Protein AF-A0A699UA78-F1 (afdb_monomer_lite)

pLDDT: mean 75.25, std 16.38, range [40.31, 96.12]

Structure (mmCIF, N/CA/C/O backbone):
data_AF-A0A699UA78-F1
#
_entry.id   AF-A0A699UA78-F1
#
loop_
_atom_site.group_PDB
_atom_site.id
_atom_site.type_symbol
_atom_site.label_atom_id
_atom_site.label_alt_id
_atom_site.label_comp_id
_atom_site.label_asym_id
_atom_site.label_entity_id
_atom_site.label_seq_id
_atom_site.pdbx_PDB_ins_code
_atom_site.Cartn_x
_atom_site.Cartn_y
_atom_site.Cartn_z
_atom_site.occupancy
_atom_site.B_iso_or_equiv
_atom_site.auth_seq_id
_atom_site.auth_comp_id
_atom_site.auth_asym_id
_atom_site.auth_atom_id
_atom_site.pdbx_PDB_model_num
ATOM 1 N N . GLN A 1 1 ? -41.330 15.195 52.330 1.00 53.44 1 GLN A N 1
ATOM 2 C CA . GLN A 1 1 ? -39.892 15.342 52.647 1.00 53.44 1 GLN A CA 1
ATOM 3 C C . GLN A 1 1 ? -39.024 14.289 51.946 1.00 53.44 1 GLN A C 1
ATOM 5 O O . GLN A 1 1 ? -37.995 14.660 51.410 1.00 53.44 1 GLN A O 1
ATOM 10 N N . LEU A 1 2 ? -39.458 13.023 51.836 1.00 43.38 2 LEU A N 1
ATOM 11 C CA . LEU A 1 2 ? -38.742 11.966 51.087 1.00 43.38 2 LEU A CA 1
ATOM 12 C C . LEU A 1 2 ? -38.667 12.185 49.560 1.00 43.38 2 LEU A C 1
ATOM 14 O O . LEU A 1 2 ? -37.645 11.902 48.951 1.00 43.38 2 LEU A O 1
ATOM 18 N N . SER A 1 3 ? -39.718 12.737 48.937 1.00 48.69 3 SER A N 1
ATOM 19 C CA . SER A 1 3 ? -39.741 12.993 47.483 1.00 48.69 3 SER A CA 1
ATOM 20 C C . SER A 1 3 ? -38.729 14.052 47.027 1.00 48.69 3 SER A C 1
ATOM 22 O O . SER A 1 3 ? -38.314 14.033 45.874 1.00 48.69 3 SER A O 1
ATOM 24 N N . THR A 1 4 ? -38.349 14.984 47.905 1.00 51.75 4 THR A N 1
ATOM 25 C CA . THR A 1 4 ? -37.375 16.036 47.591 1.00 51.75 4 THR A CA 1
ATOM 26 C C . THR A 1 4 ? -35.935 15.533 47.687 1.00 51.75 4 THR A C 1
ATOM 28 O O . THR A 1 4 ? -35.112 15.941 46.88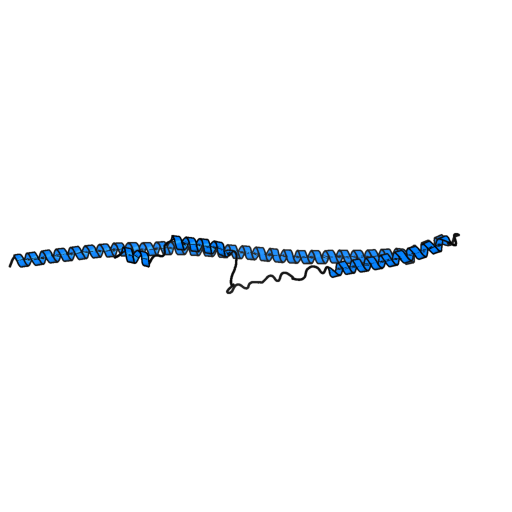0 1.00 51.75 4 THR A O 1
ATOM 31 N N . ASP A 1 5 ? -35.651 14.610 48.610 1.00 53.31 5 ASP A N 1
ATOM 32 C CA . ASP A 1 5 ? -34.342 13.948 48.759 1.00 53.31 5 ASP A CA 1
ATOM 33 C C . ASP A 1 5 ? -34.082 12.916 47.639 1.00 53.31 5 ASP A C 1
ATOM 35 O O . ASP A 1 5 ? -32.946 12.700 47.223 1.00 53.31 5 ASP A O 1
ATOM 39 N N . PHE A 1 6 ? -35.150 12.335 47.074 1.00 49.69 6 PHE A N 1
ATOM 40 C CA . PHE A 1 6 ? -35.067 11.420 45.929 1.00 49.69 6 PHE A CA 1
ATOM 41 C C . PHE A 1 6 ? -34.591 12.116 44.639 1.00 49.69 6 PHE A C 1
ATOM 43 O O . PHE A 1 6 ? -33.800 11.552 43.889 1.00 49.69 6 PHE A O 1
ATOM 50 N N . ASN A 1 7 ? -35.031 13.356 44.397 1.00 54.31 7 ASN A N 1
ATOM 51 C CA . ASN A 1 7 ? -34.686 14.115 43.187 1.00 54.31 7 ASN A CA 1
ATOM 52 C C . ASN A 1 7 ? -33.286 14.751 43.230 1.00 54.31 7 ASN A C 1
ATOM 54 O O . ASN A 1 7 ? -32.768 15.134 42.187 1.00 54.31 7 ASN A O 1
ATOM 58 N N . THR A 1 8 ? -32.669 14.890 44.407 1.00 57.16 8 THR A N 1
ATOM 59 C CA . THR A 1 8 ? -31.325 15.478 44.546 1.00 57.16 8 THR A CA 1
ATOM 60 C C . THR A 1 8 ? -30.203 14.441 44.537 1.00 57.16 8 THR A C 1
ATOM 62 O O . THR A 1 8 ? -29.066 14.803 44.242 1.00 57.16 8 THR A O 1
ATOM 65 N N . ARG A 1 9 ? -30.489 13.164 44.835 1.00 56.19 9 ARG A N 1
ATOM 66 C CA . ARG A 1 9 ? -29.478 12.085 44.822 1.00 56.19 9 ARG A CA 1
ATOM 67 C C . ARG A 1 9 ? -29.386 11.315 43.511 1.00 56.19 9 ARG A C 1
ATOM 69 O O . ARG A 1 9 ? -28.336 10.740 43.237 1.00 56.19 9 ARG A O 1
ATOM 76 N N . PHE A 1 10 ? -30.448 11.293 42.711 1.00 52.00 10 PHE A N 1
ATOM 77 C CA . PHE A 1 10 ? -30.487 10.514 41.477 1.00 52.00 10 PHE A CA 1
ATOM 78 C C . PHE A 1 10 ? -30.418 11.420 40.250 1.00 52.00 10 PHE A C 1
ATOM 80 O O . PHE A 1 10 ? -31.357 12.149 39.943 1.00 52.00 10 PHE A O 1
ATOM 87 N N . VAL A 1 11 ? -29.301 11.337 39.524 1.00 56.94 11 VAL A N 1
ATOM 88 C CA . VAL A 1 11 ? -29.194 11.876 38.162 1.00 56.94 11 VAL A CA 1
ATOM 89 C C . VAL A 1 11 ? -30.179 11.101 37.271 1.00 56.94 11 VAL A C 1
ATOM 91 O O . VAL A 1 11 ? -30.145 9.865 37.289 1.00 56.94 11 VAL A O 1
ATOM 94 N N . PRO A 1 12 ? -31.066 11.766 36.503 1.00 55.22 12 PRO A N 1
ATOM 95 C CA . PRO A 1 12 ? -32.017 11.083 35.633 1.00 55.22 12 PRO A CA 1
ATOM 96 C C . PRO A 1 12 ? -31.289 10.156 34.649 1.00 55.22 12 PRO A C 1
ATOM 98 O O . PRO A 1 12 ? -30.410 10.594 33.907 1.00 55.22 12 PRO A O 1
ATOM 101 N N . GLN A 1 13 ? -31.675 8.874 34.595 1.00 51.41 13 GLN A N 1
ATOM 102 C CA . GLN A 1 13 ? -31.086 7.878 33.678 1.00 51.41 13 GLN A CA 1
ATOM 103 C C . GLN A 1 13 ? -31.073 8.343 32.211 1.00 51.41 13 GLN A C 1
ATOM 105 O O . GLN A 1 13 ? -30.192 7.956 31.446 1.00 51.41 13 GLN A O 1
ATOM 110 N N . THR A 1 14 ? -32.009 9.211 31.825 1.00 49.94 14 THR A N 1
ATOM 111 C CA . THR A 1 14 ? -32.092 9.808 30.490 1.00 49.94 14 THR A CA 1
ATOM 112 C C . THR A 1 14 ? -30.869 10.662 30.148 1.00 49.94 14 THR A C 1
ATOM 114 O O . THR A 1 14 ? -30.394 10.603 29.019 1.00 49.94 14 THR A O 1
ATOM 117 N N . GLU A 1 15 ? -30.308 11.407 31.105 1.00 56.12 15 GLU A N 1
ATOM 118 C CA . GLU A 1 15 ? -29.090 12.203 30.891 1.00 56.12 15 GLU A CA 1
ATOM 119 C C . GLU A 1 15 ? -27.849 11.307 30.776 1.00 56.12 15 GLU A C 1
ATOM 121 O O . GLU A 1 15 ? -26.975 11.559 29.948 1.00 56.12 15 GLU A O 1
ATOM 126 N N . SER A 1 16 ? -27.813 10.198 31.524 1.00 59.81 16 SER A N 1
ATOM 127 C CA . SER A 1 16 ? -26.728 9.210 31.459 1.00 59.81 16 SER A CA 1
ATOM 128 C C . SER A 1 16 ? -26.680 8.475 30.113 1.00 59.81 16 SER A C 1
ATOM 130 O O . SER A 1 16 ? -25.606 8.376 29.522 1.00 59.81 16 SER A O 1
ATOM 132 N N . TYR A 1 17 ? -27.827 8.031 29.583 1.00 59.94 17 TYR A N 1
ATOM 133 C CA . TYR A 1 17 ? -27.912 7.394 28.260 1.00 59.94 17 TYR A CA 1
ATOM 134 C C . TYR A 1 17 ? -27.571 8.361 27.118 1.00 59.94 17 TYR A C 1
ATOM 136 O O . TYR A 1 17 ? -26.918 7.966 26.151 1.00 59.94 17 TYR A O 1
ATOM 144 N N . VAL A 1 18 ? -27.973 9.633 27.230 1.00 56.62 18 VAL A N 1
ATOM 145 C CA . VAL A 1 18 ? -27.637 10.673 26.244 1.00 56.62 18 VAL A CA 1
ATOM 146 C C . VAL A 1 18 ? -26.136 10.971 26.247 1.00 56.62 18 VAL A C 1
ATOM 148 O O . VAL A 1 18 ? -25.539 11.055 25.174 1.00 56.62 18 VAL A O 1
ATOM 151 N N . GLU A 1 19 ? -25.494 11.042 27.416 1.00 60.19 19 GLU A N 1
ATOM 152 C CA . GLU A 1 19 ? -24.034 11.178 27.522 1.00 60.19 19 GLU A CA 1
ATOM 153 C C . GLU A 1 19 ? -23.280 9.928 27.029 1.00 60.19 19 GLU A C 1
ATOM 155 O O . GLU A 1 19 ? -22.226 10.036 26.401 1.00 60.19 19 GLU A O 1
ATOM 160 N N . GLN A 1 20 ? -23.835 8.728 27.211 1.00 62.94 20 GLN A N 1
ATOM 161 C CA . GLN A 1 20 ? -23.272 7.481 26.674 1.00 62.94 20 GLN A CA 1
ATOM 162 C C . GLN A 1 20 ? -23.353 7.404 25.141 1.00 62.94 20 GLN A C 1
ATOM 164 O O . GLN A 1 20 ? -22.389 7.010 24.473 1.00 62.94 20 GLN A O 1
ATOM 169 N N . ALA A 1 21 ? -24.489 7.820 24.574 1.00 56.75 21 ALA A N 1
ATOM 170 C CA . ALA A 1 21 ? -24.678 7.940 23.132 1.00 56.75 21 ALA A CA 1
ATOM 171 C C . ALA A 1 21 ? -23.750 9.014 22.537 1.00 56.75 21 ALA A C 1
ATOM 173 O O . ALA A 1 21 ? -23.148 8.794 21.485 1.00 56.75 21 ALA A O 1
ATOM 174 N N . LYS A 1 22 ? -23.545 10.129 23.253 1.00 54.78 22 LYS A N 1
ATOM 175 C CA . LYS A 1 22 ? -22.546 11.153 22.913 1.00 54.78 22 LYS A CA 1
ATOM 176 C C . LYS A 1 22 ? -21.121 10.607 22.938 1.00 54.78 22 LYS A C 1
ATOM 178 O O . LYS A 1 22 ? -20.394 10.793 21.970 1.00 54.78 22 LYS A O 1
ATOM 183 N N . ARG A 1 23 ? -20.714 9.887 23.990 1.00 57.44 23 ARG A N 1
ATOM 184 C CA . ARG A 1 23 ? -19.385 9.244 24.067 1.00 57.44 23 ARG A CA 1
ATOM 185 C C . ARG A 1 23 ? -19.139 8.268 22.917 1.00 57.44 23 ARG A C 1
ATOM 187 O O . ARG A 1 23 ? -18.027 8.204 22.404 1.00 57.44 23 ARG A O 1
ATOM 194 N N . SER A 1 24 ? -20.181 7.566 22.476 1.00 57.34 24 SER A N 1
ATOM 195 C CA . SER A 1 24 ? -20.107 6.680 21.309 1.00 57.34 24 SER A CA 1
ATOM 196 C C . SER A 1 24 ? -19.952 7.455 19.990 1.00 57.34 24 SER A C 1
ATOM 198 O O . SER A 1 24 ? -19.279 6.971 19.083 1.00 57.34 24 SER A O 1
ATOM 200 N N . GLN A 1 25 ? -20.510 8.669 19.887 1.00 54.56 25 GLN A N 1
ATOM 201 C CA . GLN A 1 25 ? -20.335 9.559 18.727 1.00 54.56 25 GLN A CA 1
ATOM 202 C C . GLN A 1 25 ? -18.968 10.259 18.688 1.00 54.56 25 GLN A C 1
ATOM 204 O O . GLN A 1 25 ? -18.406 10.414 17.606 1.00 54.56 25 GLN A O 1
ATOM 209 N N . TYR A 1 26 ? -18.400 10.647 19.835 1.00 50.22 26 TYR A N 1
ATOM 210 C CA . TYR A 1 26 ? -17.082 11.300 19.892 1.00 50.22 26 TYR A CA 1
ATOM 211 C C . TYR A 1 26 ? -15.897 10.331 19.749 1.00 50.22 26 TYR A C 1
ATOM 213 O O . TYR A 1 26 ? -14.777 10.775 19.521 1.00 50.22 26 TYR A O 1
ATOM 221 N N . SER A 1 27 ? -16.124 9.012 19.762 1.00 50.97 27 SER A N 1
ATOM 222 C CA . SER A 1 27 ? -15.077 7.998 19.533 1.00 50.97 27 SER A CA 1
ATOM 223 C C . SER A 1 27 ? -14.466 8.018 18.114 1.00 50.97 27 SER A C 1
ATOM 225 O O . SER A 1 27 ? -13.615 7.182 17.804 1.00 50.97 27 SER A O 1
ATOM 227 N N . VAL A 1 28 ? -14.885 8.945 17.244 1.00 48.41 28 VAL A N 1
ATOM 228 C CA . VAL A 1 28 ? -14.287 9.191 15.920 1.00 48.41 28 VAL A CA 1
ATOM 229 C C . VAL A 1 28 ? -13.013 10.054 15.996 1.00 48.41 28 VAL A C 1
ATOM 231 O O . VAL A 1 28 ? -12.300 10.141 15.000 1.00 48.41 28 VAL A O 1
ATOM 234 N N . GLN A 1 29 ? -12.639 10.613 17.154 1.00 47.34 29 GLN A N 1
ATOM 235 C CA . GLN A 1 29 ? -11.306 11.207 17.327 1.00 47.34 29 GLN A CA 1
ATOM 236 C C . GLN A 1 29 ? -10.654 10.821 18.660 1.00 47.34 29 GLN A C 1
ATOM 238 O O . GLN A 1 29 ? -11.272 10.994 19.710 1.00 47.34 29 GLN A O 1
ATOM 243 N N . PRO A 1 30 ? -9.410 10.306 18.643 1.00 46.50 30 PRO A N 1
ATOM 244 C CA . PRO A 1 30 ? -8.634 10.131 19.853 1.00 46.50 30 PRO A CA 1
ATOM 245 C C . PRO A 1 30 ? -7.952 11.460 20.186 1.00 46.50 30 PRO A C 1
ATOM 247 O O . PRO A 1 30 ? -6.896 11.766 19.635 1.00 46.50 30 PRO A O 1
ATOM 250 N N . ASP A 1 31 ? -8.540 12.232 21.096 1.00 44.09 31 ASP A N 1
ATOM 251 C CA . ASP A 1 31 ? -7.774 13.239 21.823 1.00 44.09 31 ASP A CA 1
ATOM 252 C C . ASP A 1 31 ? -7.118 12.573 23.044 1.00 44.09 31 ASP A C 1
ATOM 254 O O . ASP A 1 31 ? -7.778 12.135 23.985 1.00 44.09 31 ASP A O 1
ATOM 258 N N . GLU A 1 32 ? -5.788 12.511 22.943 1.00 40.50 32 GLU A N 1
ATOM 259 C CA . GLU A 1 32 ? -4.753 12.227 23.945 1.00 40.50 32 GLU A CA 1
ATOM 260 C C . GLU A 1 32 ? -4.523 10.761 24.406 1.00 40.50 32 GLU A C 1
ATOM 262 O O . GLU A 1 32 ? -5.315 10.181 25.153 1.00 40.50 32 GLU A O 1
ATOM 267 N N . PRO A 1 33 ? -3.382 10.139 24.024 1.00 44.25 33 PRO A N 1
ATOM 268 C CA . PRO A 1 33 ? -3.008 8.803 24.463 1.00 44.25 33 PRO A CA 1
ATOM 269 C C . PRO A 1 33 ? -2.171 8.882 25.744 1.00 44.25 33 PRO A C 1
ATOM 271 O O . PRO A 1 33 ? -1.049 9.384 25.742 1.00 44.25 33 PRO A O 1
ATOM 274 N N . THR A 1 34 ? -2.656 8.308 26.842 1.00 43.00 34 THR A N 1
ATOM 275 C CA . THR A 1 34 ? -1.785 7.954 27.971 1.00 43.00 34 THR A CA 1
ATOM 276 C C . THR A 1 34 ? -1.424 6.471 27.877 1.00 43.00 34 THR A C 1
ATOM 278 O O . THR A 1 34 ? -2.254 5.588 28.076 1.00 43.00 34 THR A O 1
ATOM 281 N N . ASN A 1 35 ? -0.148 6.214 27.576 1.00 40.31 35 ASN A N 1
ATOM 282 C CA . ASN A 1 35 ? 0.581 4.957 27.806 1.00 40.31 35 ASN A CA 1
ATOM 283 C C . ASN A 1 35 ? 0.280 3.741 26.916 1.00 40.31 35 ASN A C 1
ATOM 285 O O . ASN A 1 35 ? 0.542 2.610 27.321 1.00 40.31 35 ASN A O 1
ATOM 289 N N . SER A 1 36 ? -0.159 3.940 25.677 1.00 42.88 36 SER A N 1
ATOM 290 C CA . SER A 1 36 ? 0.097 2.944 24.632 1.00 42.88 36 SER A CA 1
ATOM 291 C C . SER A 1 36 ? 1.192 3.499 23.739 1.00 42.88 36 SER A C 1
ATOM 293 O O . SER A 1 36 ? 1.061 4.607 23.218 1.00 42.88 36 SER A O 1
ATOM 295 N N . SER A 1 37 ? 2.304 2.767 23.626 1.00 43.53 37 SER A N 1
ATOM 296 C CA . SER A 1 37 ? 3.354 3.012 22.640 1.00 43.53 37 SER A CA 1
ATOM 297 C C . SER A 1 37 ? 2.702 3.075 21.266 1.00 43.53 37 SER A C 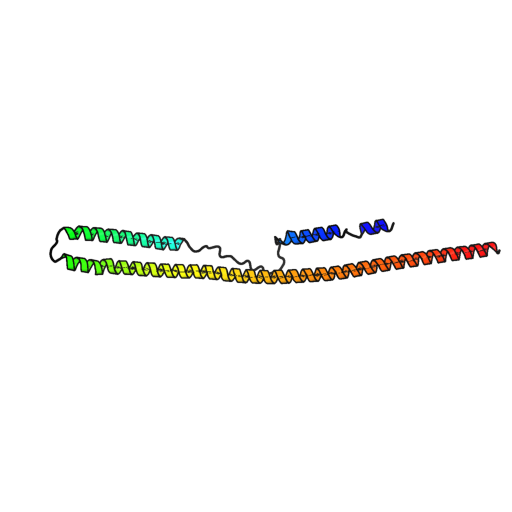1
ATOM 299 O O . SER A 1 37 ? 2.501 2.064 20.603 1.00 43.53 37 SER A O 1
ATOM 301 N N . THR A 1 38 ? 2.287 4.276 20.884 1.00 42.59 38 THR A N 1
ATOM 302 C CA . THR A 1 38 ? 1.724 4.557 19.582 1.00 42.59 38 THR A CA 1
ATOM 303 C C . THR A 1 38 ? 2.924 4.493 18.666 1.00 42.59 38 THR A C 1
ATOM 305 O O . THR A 1 38 ? 3.701 5.442 18.582 1.00 42.59 38 THR A O 1
ATOM 308 N N . THR A 1 39 ? 3.143 3.332 18.055 1.00 46.69 39 THR A N 1
ATOM 309 C CA . THR A 1 39 ? 4.006 3.222 16.888 1.00 46.69 39 THR A CA 1
ATOM 310 C C . THR A 1 39 ? 3.318 4.053 15.820 1.00 46.69 39 THR A C 1
ATOM 312 O O . THR A 1 39 ? 2.458 3.570 15.090 1.00 46.69 39 THR A O 1
ATOM 315 N N . ILE A 1 40 ? 3.612 5.354 15.822 1.00 56.06 40 ILE A N 1
ATOM 316 C CA . ILE A 1 40 ? 3.303 6.252 14.724 1.00 56.06 40 ILE A CA 1
ATOM 317 C C . ILE A 1 40 ? 3.967 5.573 13.537 1.00 56.06 40 ILE A C 1
ATOM 319 O O . ILE A 1 40 ? 5.192 5.535 13.450 1.00 56.06 40 ILE A O 1
ATOM 323 N N . VAL A 1 41 ? 3.159 4.927 12.700 1.00 46.91 41 VAL A N 1
ATOM 324 C CA . VAL A 1 41 ? 3.609 4.431 11.410 1.00 46.91 41 VAL A CA 1
ATOM 325 C C . VAL A 1 41 ? 4.080 5.681 10.688 1.00 46.91 41 VAL A C 1
ATOM 327 O O . VAL A 1 41 ? 3.266 6.487 10.233 1.00 46.91 41 VAL A O 1
ATOM 330 N N . GLU A 1 42 ? 5.394 5.899 10.686 1.00 49.25 42 GLU A N 1
ATOM 331 C CA . GLU A 1 42 ? 6.038 6.856 9.805 1.00 49.25 42 GLU A CA 1
ATOM 332 C C . GLU A 1 42 ? 5.740 6.366 8.396 1.00 49.25 42 GLU A C 1
ATOM 334 O O . GLU A 1 42 ? 6.451 5.542 7.829 1.00 49.25 42 GLU A O 1
ATOM 339 N N . VAL A 1 43 ? 4.615 6.828 7.851 1.00 50.69 43 VAL A N 1
ATOM 340 C CA . VAL A 1 43 ? 4.350 6.752 6.423 1.00 50.69 43 VAL A CA 1
ATOM 341 C C . VAL A 1 43 ? 5.574 7.382 5.767 1.00 50.69 43 VAL A C 1
ATOM 343 O O . VAL A 1 43 ? 5.854 8.552 6.060 1.00 50.69 43 VAL A O 1
ATOM 346 N N . PRO A 1 44 ? 6.326 6.646 4.929 1.00 47.47 44 PRO A N 1
ATOM 347 C CA . PRO A 1 44 ? 7.476 7.213 4.253 1.00 47.47 44 PRO A CA 1
ATOM 348 C C . PRO A 1 44 ? 6.995 8.426 3.467 1.00 47.47 44 PRO A C 1
ATOM 350 O O . PRO A 1 44 ? 6.192 8.329 2.542 1.00 47.47 44 PRO A O 1
ATOM 353 N N . LYS A 1 45 ? 7.422 9.605 3.916 1.00 54.03 45 LYS A N 1
ATOM 354 C CA . LYS A 1 45 ? 6.989 10.896 3.372 1.00 54.03 45 LYS A CA 1
ATOM 355 C C . LYS A 1 45 ? 7.613 11.170 2.000 1.00 54.03 45 LYS A C 1
ATOM 357 O O . LYS A 1 45 ? 7.288 12.170 1.362 1.00 54.03 45 LYS A O 1
ATOM 362 N N . GLU A 1 46 ? 8.517 10.299 1.563 1.00 54.66 46 GLU A N 1
ATOM 363 C CA . GLU A 1 46 ? 9.142 10.354 0.254 1.00 54.66 46 GLU A CA 1
ATOM 364 C C . GLU A 1 46 ? 8.325 9.517 -0.731 1.00 54.66 46 GLU A C 1
ATOM 366 O O . GLU A 1 46 ? 8.315 8.291 -0.691 1.00 54.66 46 GLU A O 1
ATOM 371 N N . LEU A 1 47 ? 7.615 10.210 -1.623 1.00 56.19 47 LEU A N 1
ATOM 372 C CA . LEU A 1 47 ? 7.115 9.613 -2.856 1.00 56.19 47 LEU A CA 1
ATOM 373 C C . LEU A 1 47 ? 8.288 9.032 -3.671 1.00 56.19 47 LEU A C 1
ATOM 375 O O . LEU A 1 47 ? 9.375 9.624 -3.648 1.00 56.19 47 LEU A O 1
ATOM 379 N N . PRO A 1 48 ? 8.038 7.975 -4.473 1.00 55.31 48 PRO A N 1
ATOM 380 C CA . PRO A 1 48 ? 8.945 7.500 -5.513 1.00 55.31 48 PRO A CA 1
ATOM 381 C C . PRO A 1 48 ? 9.616 8.661 -6.229 1.00 55.31 48 PRO A C 1
ATOM 383 O O . PRO A 1 48 ? 8.950 9.621 -6.642 1.00 55.31 48 PRO A O 1
ATOM 386 N N . LYS A 1 49 ? 10.941 8.608 -6.360 1.00 66.00 49 LYS A N 1
ATOM 387 C CA . LYS A 1 49 ? 11.743 9.728 -6.863 1.00 66.00 49 LYS A CA 1
ATOM 388 C C . LYS A 1 49 ? 11.476 9.931 -8.356 1.00 66.00 49 LYS A C 1
ATOM 390 O O . LYS A 1 49 ? 12.275 9.544 -9.202 1.00 66.00 49 LYS A O 1
ATOM 395 N N . VAL A 1 50 ? 10.413 10.675 -8.685 1.00 59.50 50 VAL A N 1
ATOM 396 C CA . VAL A 1 50 ? 10.045 11.165 -10.036 1.00 59.50 50 VAL A CA 1
ATOM 397 C C . VAL A 1 50 ? 11.255 11.740 -10.797 1.00 59.50 50 VAL A C 1
ATOM 399 O O . VAL A 1 50 ? 11.321 11.721 -12.028 1.00 59.50 50 VAL A O 1
ATOM 402 N N . ASN A 1 51 ? 12.263 12.218 -10.065 1.00 68.12 51 ASN A N 1
ATOM 403 C CA . ASN A 1 51 ? 13.537 12.691 -10.590 1.00 68.12 51 ASN A CA 1
ATOM 404 C C . ASN A 1 51 ? 14.302 11.649 -11.442 1.00 68.12 51 ASN A C 1
AT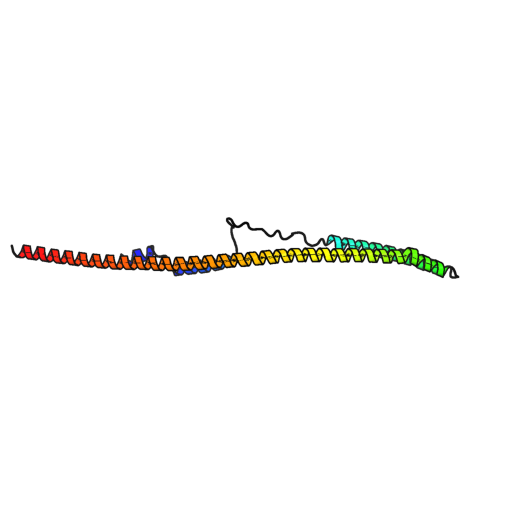OM 406 O O . ASN A 1 51 ? 14.927 12.024 -12.435 1.00 68.12 51 ASN A O 1
ATOM 410 N N . MET A 1 52 ? 14.238 10.349 -11.127 1.00 69.19 52 MET A N 1
ATOM 411 C CA . MET A 1 52 ? 15.020 9.340 -11.856 1.00 69.19 52 MET A CA 1
ATOM 412 C C . MET A 1 52 ? 14.399 8.973 -13.211 1.00 69.19 52 MET A C 1
ATOM 414 O O . MET A 1 52 ? 15.124 8.888 -14.202 1.00 69.19 52 MET A O 1
ATOM 418 N N . VAL A 1 53 ? 13.064 8.907 -13.309 1.00 72.00 53 VAL A N 1
ATOM 419 C CA . VAL A 1 53 ? 12.353 8.785 -14.601 1.00 72.00 53 VAL A CA 1
ATOM 420 C C . VAL A 1 53 ? 12.722 9.948 -15.523 1.00 72.00 53 VAL A C 1
ATOM 422 O O . VAL A 1 53 ? 13.065 9.751 -16.690 1.00 72.00 53 VAL A O 1
ATOM 425 N N . ASN A 1 54 ? 12.748 11.166 -14.979 1.00 78.88 54 ASN A N 1
ATOM 426 C CA . ASN A 1 54 ? 13.176 12.350 -15.720 1.00 78.88 54 ASN A CA 1
ATOM 427 C C . ASN A 1 54 ? 14.642 12.265 -16.174 1.00 78.88 54 ASN A C 1
ATOM 429 O O . ASN A 1 54 ? 14.971 12.735 -17.264 1.00 78.88 54 ASN A O 1
ATOM 433 N N . SER A 1 55 ? 15.521 11.660 -15.373 1.00 81.00 55 SER A N 1
ATOM 434 C CA . SER A 1 55 ? 16.917 11.410 -15.749 1.00 81.00 55 SER A CA 1
ATOM 435 C C . SER A 1 55 ? 17.020 10.433 -16.927 1.00 81.00 55 SER A C 1
ATOM 437 O O . SER A 1 55 ? 17.672 10.739 -17.930 1.00 81.00 55 SER A O 1
ATOM 439 N N . CYS A 1 56 ? 16.300 9.309 -16.869 1.00 75.12 56 CYS A N 1
ATOM 440 C CA . CYS A 1 56 ? 16.248 8.322 -17.949 1.00 75.12 56 CYS A CA 1
ATOM 441 C C . CYS A 1 56 ? 15.695 8.924 -19.249 1.00 75.12 56 CYS A C 1
ATOM 443 O O . CYS A 1 56 ? 16.301 8.752 -20.308 1.00 75.12 56 CYS A O 1
ATOM 445 N N . LEU A 1 57 ? 14.613 9.707 -19.175 1.00 81.81 57 LEU A N 1
ATOM 446 C CA . LEU A 1 57 ? 14.032 10.393 -20.335 1.00 81.81 57 LEU A CA 1
ATOM 447 C C . LEU A 1 57 ? 14.992 11.421 -20.951 1.00 81.81 57 LEU A C 1
ATOM 449 O O . LEU A 1 57 ? 15.117 11.496 -22.175 1.00 81.81 57 LEU A O 1
ATOM 453 N N . LYS A 1 58 ? 15.716 12.191 -20.127 1.00 86.69 58 LYS A N 1
ATOM 454 C CA . LYS A 1 58 ? 16.750 13.125 -20.609 1.00 86.69 58 LYS A CA 1
ATOM 455 C C . LYS A 1 58 ? 17.884 12.388 -21.319 1.00 86.69 58 LYS A C 1
ATOM 457 O O . LYS A 1 58 ? 18.309 12.822 -22.390 1.00 86.69 58 LYS A O 1
ATOM 462 N N . LYS A 1 59 ? 18.344 11.268 -20.755 1.00 83.81 59 LYS A N 1
ATOM 463 C CA . LYS A 1 59 ? 19.406 10.441 -21.339 1.00 83.81 59 LYS A CA 1
ATOM 464 C C . LYS A 1 59 ? 18.966 9.812 -22.663 1.00 83.81 59 LYS A C 1
ATOM 466 O O . LYS A 1 59 ? 19.712 9.869 -23.638 1.00 83.81 59 LYS A O 1
ATOM 471 N N . LEU A 1 60 ? 17.733 9.311 -22.739 1.00 82.38 60 LEU A N 1
ATOM 472 C CA . LEU A 1 60 ? 17.145 8.800 -23.979 1.00 82.38 60 LEU A CA 1
ATOM 473 C C . LEU A 1 60 ? 17.066 9.890 -25.058 1.00 82.38 60 LEU A C 1
ATOM 475 O O . LEU A 1 60 ? 17.507 9.672 -26.185 1.00 82.38 60 LEU A O 1
ATOM 479 N N . LYS A 1 61 ? 16.571 11.084 -24.704 1.00 88.38 61 LYS A N 1
ATOM 480 C CA . LYS A 1 61 ? 16.494 12.231 -25.622 1.00 88.38 61 LYS A CA 1
ATOM 481 C C . LYS A 1 61 ? 17.873 12.625 -26.160 1.00 88.38 61 LYS A C 1
ATOM 483 O O . LYS A 1 61 ? 17.994 12.917 -27.346 1.00 88.38 61 LYS A O 1
ATOM 488 N N . PHE A 1 62 ? 18.898 12.612 -25.306 1.00 87.94 62 PHE A N 1
ATOM 489 C CA . PHE A 1 62 ? 20.279 12.882 -25.708 1.00 87.94 62 PHE A CA 1
ATOM 490 C C . PHE A 1 62 ? 20.789 11.853 -26.723 1.00 87.94 62 PHE A C 1
ATOM 492 O O . PHE A 1 62 ? 21.258 12.232 -27.792 1.00 87.94 62 PHE A O 1
ATOM 499 N N . HIS A 1 63 ? 20.646 10.557 -26.432 1.00 79.38 63 HIS A N 1
ATOM 500 C CA . HIS A 1 63 ? 21.097 9.505 -27.345 1.00 79.38 63 HIS A CA 1
ATOM 501 C C . HIS A 1 63 ? 20.355 9.538 -28.688 1.00 79.38 63 HIS A C 1
ATOM 503 O O . HIS A 1 63 ? 20.984 9.351 -29.727 1.00 79.38 63 HIS A O 1
ATOM 509 N N . LEU A 1 64 ? 19.050 9.829 -28.683 1.00 85.44 64 LEU A N 1
ATOM 510 C CA . LEU A 1 64 ? 18.254 9.936 -29.907 1.00 85.44 64 LEU A CA 1
ATOM 511 C C . LEU A 1 64 ? 18.691 11.120 -30.783 1.00 85.44 64 LEU A C 1
ATOM 513 O O . LEU A 1 64 ? 18.807 10.968 -31.996 1.00 85.44 64 LEU A O 1
ATOM 517 N N . ALA A 1 65 ? 18.974 12.277 -30.177 1.00 87.25 65 ALA A N 1
ATOM 518 C CA . ALA A 1 65 ? 19.466 13.448 -30.902 1.00 87.25 65 ALA A CA 1
ATOM 519 C C . ALA A 1 65 ? 20.850 13.201 -31.524 1.00 87.25 65 ALA A C 1
ATOM 521 O O . ALA A 1 65 ? 21.075 13.547 -32.681 1.00 87.25 65 ALA A O 1
ATOM 522 N N . SER A 1 66 ? 21.761 12.559 -30.786 1.00 84.12 66 SER A N 1
ATOM 523 C CA . SER A 1 66 ? 23.082 12.192 -31.310 1.00 84.12 66 SER A CA 1
ATOM 524 C C . SER A 1 66 ? 22.980 11.205 -32.474 1.00 84.12 66 SER A C 1
ATOM 526 O O . SER A 1 66 ? 23.680 11.358 -33.471 1.00 84.12 66 SER A O 1
ATOM 528 N N . PHE A 1 67 ? 22.085 10.219 -32.378 1.00 81.38 67 PHE A N 1
ATOM 529 C CA . PHE A 1 67 ? 21.863 9.253 -33.451 1.00 81.38 67 PHE A CA 1
ATOM 530 C C . PHE A 1 67 ? 21.292 9.906 -34.717 1.00 81.38 67 PHE A C 1
ATOM 532 O O . PHE A 1 67 ? 21.776 9.629 -35.809 1.00 81.38 67 PHE A O 1
ATOM 539 N N . ASP A 1 68 ? 20.321 10.815 -34.582 1.00 84.75 68 ASP A N 1
ATOM 540 C CA . ASP A 1 68 ? 19.762 11.571 -35.713 1.00 84.75 68 ASP A CA 1
ATOM 541 C C . ASP A 1 68 ? 20.843 12.364 -36.469 1.00 84.75 68 ASP A C 1
ATOM 543 O O . ASP A 1 68 ? 20.871 12.359 -37.700 1.00 84.75 68 ASP A O 1
ATOM 547 N N . ILE A 1 69 ? 21.784 12.984 -35.745 1.00 84.25 69 ILE A N 1
ATOM 548 C CA . ILE A 1 69 ? 22.922 13.690 -36.353 1.00 84.25 69 ILE A CA 1
ATOM 549 C C . ILE A 1 69 ? 23.815 12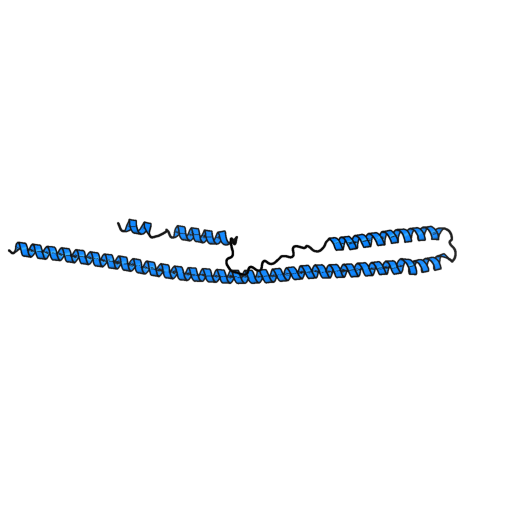.719 -37.140 1.00 84.25 69 ILE A C 1
ATOM 551 O O . ILE A 1 69 ? 24.093 12.976 -38.312 1.00 84.25 69 ILE A O 1
ATOM 555 N N . VAL A 1 70 ? 24.203 11.588 -36.537 1.00 79.88 70 VAL A N 1
ATOM 556 C CA . VAL A 1 70 ? 25.041 10.562 -37.190 1.00 79.88 70 VAL A CA 1
ATOM 557 C C . VAL A 1 70 ? 24.365 10.019 -38.454 1.00 79.88 70 VAL A C 1
ATOM 559 O O . VAL A 1 70 ? 24.996 9.913 -39.505 1.00 79.88 70 VAL A O 1
ATOM 562 N N . VAL A 1 71 ? 23.061 9.730 -38.398 1.00 79.75 71 VAL A N 1
ATOM 563 C CA . VAL A 1 71 ? 22.295 9.245 -39.557 1.00 79.75 71 VAL A CA 1
ATOM 564 C C . VAL A 1 71 ? 22.263 10.287 -40.680 1.00 79.75 71 VAL A C 1
ATOM 566 O O . VAL A 1 71 ? 22.470 9.936 -41.846 1.00 79.75 71 VAL A O 1
ATOM 569 N N . LYS A 1 72 ? 22.043 11.568 -40.359 1.00 83.56 72 LYS A N 1
ATOM 570 C CA . LYS A 1 72 ? 22.011 12.660 -41.349 1.00 83.56 72 LYS A CA 1
ATOM 571 C C . LYS A 1 72 ? 23.362 12.889 -42.021 1.00 83.56 72 LYS A C 1
ATOM 573 O O . LYS A 1 72 ? 23.410 13.037 -43.245 1.00 83.56 72 LYS A O 1
ATOM 578 N N . GLU A 1 73 ? 24.447 12.883 -41.250 1.00 78.94 73 GLU A N 1
ATOM 579 C CA . GLU A 1 73 ? 25.811 13.045 -41.764 1.00 78.94 73 GLU A CA 1
ATOM 580 C C . GLU A 1 73 ? 26.160 11.931 -42.764 1.00 78.94 73 GLU A C 1
ATOM 582 O O . GLU A 1 73 ? 26.583 12.196 -43.892 1.00 78.94 73 GLU A O 1
ATOM 587 N N . ARG A 1 74 ? 25.873 10.675 -42.401 1.00 71.00 74 ARG A N 1
ATOM 588 C CA . ARG A 1 74 ? 26.148 9.496 -43.238 1.00 71.00 74 ARG A CA 1
ATOM 589 C C . ARG A 1 74 ? 25.278 9.427 -44.499 1.00 71.00 74 ARG A C 1
ATOM 591 O O . ARG A 1 74 ? 25.774 9.080 -45.573 1.00 71.00 74 ARG A O 1
ATOM 598 N N . THR A 1 75 ? 23.995 9.782 -44.394 1.00 68.50 75 THR A N 1
ATOM 599 C CA . THR A 1 75 ? 23.057 9.750 -45.536 1.00 68.50 75 THR A CA 1
ATOM 600 C C . THR A 1 75 ? 23.407 10.817 -46.580 1.00 68.50 75 THR A C 1
ATOM 602 O O . THR A 1 75 ? 23.300 10.564 -47.776 1.00 68.50 75 THR A O 1
ATOM 605 N N . THR A 1 76 ? 23.900 11.981 -46.147 1.00 70.62 76 THR A N 1
ATOM 606 C CA . THR A 1 76 ? 24.322 13.072 -47.046 1.00 70.62 76 THR A CA 1
ATOM 607 C C . THR A 1 76 ? 25.651 12.767 -47.751 1.00 70.62 76 THR A C 1
ATOM 609 O O . THR A 1 76 ? 25.851 13.177 -48.890 1.00 70.62 76 THR A O 1
ATOM 612 N N . ALA A 1 77 ? 26.555 12.019 -47.107 1.00 59.72 77 ALA A N 1
ATOM 613 C CA . ALA A 1 77 ? 27.860 11.662 -47.672 1.00 59.72 77 ALA A CA 1
ATOM 614 C C . ALA A 1 77 ? 27.790 10.579 -48.769 1.00 59.72 77 ALA A C 1
ATOM 616 O O . ALA A 1 77 ? 28.627 10.552 -49.671 1.00 59.72 77 ALA A O 1
ATOM 617 N N . THR A 1 78 ? 26.795 9.690 -48.710 1.00 58.03 78 THR A N 1
ATOM 618 C CA . THR A 1 78 ? 26.728 8.497 -49.576 1.00 58.03 78 THR A CA 1
ATOM 619 C C . THR A 1 78 ? 26.172 8.795 -50.978 1.00 58.03 78 THR A C 1
ATOM 621 O O . THR A 1 78 ? 26.539 8.125 -51.937 1.00 58.03 78 THR A O 1
ATOM 624 N N . SER A 1 79 ? 25.361 9.844 -51.146 1.00 55.66 79 SER A N 1
ATOM 625 C CA . SER A 1 79 ? 24.744 10.208 -52.435 1.00 55.66 79 SER A CA 1
ATOM 626 C C . SER A 1 79 ? 25.703 10.834 -53.462 1.00 55.66 79 SER A C 1
ATOM 628 O O . SER A 1 79 ? 25.302 11.065 -54.600 1.00 55.66 79 SER A O 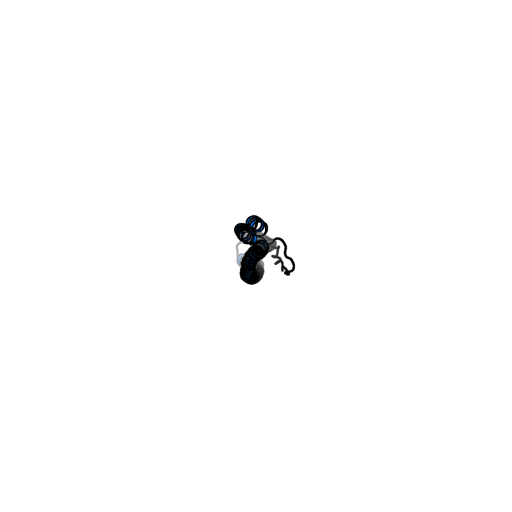1
ATOM 630 N N . ILE A 1 80 ? 26.963 11.112 -53.098 1.00 57.84 80 ILE A N 1
ATOM 631 C CA . ILE A 1 80 ? 27.900 11.896 -53.927 1.00 57.84 80 ILE A CA 1
ATOM 632 C C . ILE A 1 80 ? 28.931 11.018 -54.675 1.00 57.84 80 ILE A C 1
ATOM 634 O O . ILE A 1 80 ? 29.492 11.463 -55.674 1.00 57.84 80 ILE A O 1
ATOM 638 N N . THR A 1 81 ? 29.180 9.766 -54.262 1.00 60.50 81 THR A N 1
ATOM 639 C CA . THR A 1 81 ? 30.208 8.889 -54.882 1.00 60.50 81 THR A CA 1
ATOM 640 C C . THR A 1 81 ? 29.784 7.411 -54.920 1.00 60.50 81 THR A C 1
ATOM 642 O O . THR A 1 81 ? 30.371 6.542 -54.278 1.00 60.50 81 THR A O 1
ATOM 645 N N . GLU A 1 82 ? 28.726 7.097 -55.672 1.00 62.84 82 GLU A N 1
ATOM 646 C CA . GLU A 1 82 ? 28.222 5.724 -55.823 1.00 62.84 82 GLU A CA 1
ATOM 647 C C . GLU A 1 82 ? 29.064 4.877 -56.796 1.00 62.84 82 GLU A C 1
ATOM 649 O O . GLU A 1 82 ? 28.914 4.933 -58.014 1.00 62.84 82 GLU A O 1
ATOM 654 N N . GLY A 1 83 ? 29.916 4.015 -56.243 1.00 61.50 83 GLY A N 1
ATOM 655 C CA . GLY A 1 83 ? 30.458 2.843 -56.934 1.00 61.50 83 GLY A CA 1
ATOM 656 C C . GLY A 1 83 ? 31.266 1.982 -55.972 1.00 61.50 83 GLY A C 1
ATOM 657 O O . GLY A 1 83 ? 32.211 2.502 -55.403 1.00 61.50 83 GLY A O 1
ATOM 658 N N . THR A 1 84 ? 30.892 0.707 -55.773 1.00 58.28 84 THR A N 1
ATOM 659 C CA . THR A 1 84 ? 31.525 -0.375 -54.957 1.00 58.28 84 THR A CA 1
ATOM 660 C C . THR A 1 84 ? 31.886 -0.065 -53.479 1.00 58.28 84 THR A C 1
ATOM 662 O O . THR A 1 84 ? 31.773 -0.940 -52.625 1.00 58.28 84 THR A O 1
ATOM 665 N N . TRP A 1 85 ? 32.231 1.174 -53.129 1.00 62.50 85 TRP A N 1
ATOM 666 C CA . TRP A 1 85 ? 32.593 1.706 -51.814 1.00 62.50 85 TRP A CA 1
ATOM 667 C C . TRP A 1 85 ? 31.401 1.803 -50.846 1.00 62.50 85 TRP A C 1
ATOM 669 O O . TRP A 1 85 ? 31.575 1.710 -49.632 1.00 62.50 85 TRP A O 1
ATOM 679 N N . GLY A 1 86 ? 30.177 1.902 -51.378 1.00 70.19 86 GLY A N 1
ATOM 680 C CA . GLY A 1 86 ? 28.948 2.007 -50.585 1.00 70.19 86 GLY A CA 1
ATOM 681 C C . GLY A 1 86 ? 28.704 0.807 -49.665 1.00 70.19 86 GLY A C 1
ATOM 682 O O . GLY A 1 86 ? 28.314 0.991 -48.518 1.00 70.19 86 GLY A O 1
ATOM 683 N N . PHE A 1 87 ? 29.013 -0.419 -50.108 1.00 73.81 87 PHE A N 1
ATOM 684 C CA . PHE A 1 87 ? 28.767 -1.622 -49.304 1.00 73.81 87 PHE A CA 1
ATOM 685 C C . PHE A 1 87 ? 29.673 -1.711 -48.067 1.00 73.81 87 PHE A C 1
ATOM 687 O O . PHE A 1 87 ? 29.183 -1.945 -46.960 1.00 73.81 87 PHE A O 1
ATOM 694 N N . GLU A 1 88 ? 30.984 -1.490 -48.223 1.00 81.38 88 GLU A N 1
ATOM 695 C CA . GLU A 1 88 ? 31.919 -1.510 -47.088 1.00 81.38 88 GLU A CA 1
ATOM 696 C C . GLU A 1 88 ? 31.652 -0.353 -46.114 1.00 81.38 88 GLU A C 1
ATOM 698 O O . GLU A 1 88 ? 31.730 -0.542 -44.899 1.00 81.38 88 GLU A O 1
ATOM 703 N N . HIS A 1 89 ? 31.241 0.814 -46.623 1.00 78.19 89 HIS A N 1
ATOM 704 C CA . HIS A 1 89 ? 30.846 1.950 -45.792 1.00 78.19 89 HIS A CA 1
ATOM 705 C C . HIS A 1 89 ? 29.589 1.661 -44.960 1.00 78.19 89 HIS A C 1
ATOM 707 O O . HIS A 1 89 ? 29.592 1.853 -43.743 1.00 78.19 89 HIS A O 1
ATOM 713 N N . THR A 1 90 ? 28.527 1.139 -45.584 1.00 79.00 90 THR A N 1
ATOM 714 C CA . THR A 1 90 ? 27.312 0.725 -44.869 1.00 79.00 90 THR A CA 1
ATOM 715 C C . THR A 1 90 ? 27.645 -0.312 -43.800 1.00 79.00 90 THR A C 1
ATOM 717 O O . THR A 1 90 ? 27.205 -0.194 -42.658 1.00 79.00 90 THR A O 1
ATOM 720 N N . LYS A 1 91 ? 28.487 -1.297 -44.128 1.00 84.56 91 LYS A N 1
ATOM 721 C CA . LYS A 1 91 ? 28.914 -2.339 -43.189 1.00 84.56 91 LYS A CA 1
ATOM 722 C C . LYS A 1 91 ? 29.697 -1.782 -41.994 1.00 84.56 91 LYS A C 1
ATOM 724 O O . LYS A 1 91 ? 29.510 -2.268 -40.879 1.00 84.56 91 LYS A O 1
ATOM 729 N N . ALA A 1 92 ? 30.557 -0.783 -42.200 1.00 84.56 92 ALA A N 1
ATOM 730 C CA . ALA A 1 92 ? 31.249 -0.082 -41.116 1.00 84.56 92 ALA A CA 1
ATOM 731 C C . ALA A 1 92 ? 30.269 0.714 -40.236 1.00 84.56 92 ALA A C 1
ATOM 733 O O . ALA A 1 92 ? 30.290 0.550 -39.023 1.00 84.56 92 ALA A O 1
ATOM 734 N N . CYS A 1 93 ? 29.327 1.455 -40.832 1.00 81.88 93 CYS A N 1
ATOM 735 C CA . CYS A 1 93 ? 28.278 2.187 -40.105 1.00 81.88 93 CYS A CA 1
ATOM 736 C C . CYS A 1 93 ? 27.438 1.267 -39.197 1.00 81.88 93 CYS A C 1
ATOM 738 O O . CYS A 1 93 ? 27.196 1.572 -38.029 1.00 81.88 93 CYS A O 1
ATOM 740 N N . PHE A 1 94 ? 27.054 0.081 -39.682 1.00 83.88 94 PHE A N 1
ATOM 741 C CA . PHE A 1 94 ? 26.359 -0.888 -38.832 1.00 83.88 94 PHE A CA 1
ATOM 742 C C . PHE A 1 94 ? 27.210 -1.345 -37.642 1.00 83.88 94 PHE A C 1
ATOM 744 O O . PHE A 1 94 ? 26.690 -1.450 -36.531 1.00 83.88 94 PHE A O 1
ATOM 751 N N . ARG A 1 95 ? 28.500 -1.619 -37.864 1.00 89.81 95 ARG A N 1
ATOM 752 C CA . ARG A 1 95 ? 29.404 -2.119 -36.820 1.00 89.81 95 ARG A CA 1
ATOM 753 C C . ARG A 1 95 ? 29.769 -1.070 -35.781 1.00 89.81 95 ARG A C 1
ATOM 755 O O . ARG A 1 95 ? 29.757 -1.395 -34.597 1.00 89.81 95 ARG A O 1
ATOM 762 N N . ASP A 1 96 ? 30.058 0.143 -36.222 1.00 88.00 96 ASP A N 1
ATOM 763 C CA . ASP A 1 96 ? 30.683 1.162 -35.382 1.00 88.00 96 ASP A CA 1
ATOM 764 C C . ASP A 1 96 ? 29.647 2.113 -34.767 1.00 88.00 96 ASP A C 1
ATOM 766 O O . ASP A 1 96 ? 29.838 2.577 -33.645 1.00 88.00 96 ASP A O 1
ATOM 770 N N . ASP A 1 97 ? 28.518 2.341 -35.448 1.00 83.75 97 ASP A N 1
ATOM 771 C CA . ASP A 1 97 ? 27.515 3.325 -35.028 1.00 83.75 97 ASP A CA 1
ATOM 772 C C . ASP A 1 97 ? 26.224 2.641 -34.534 1.00 83.75 97 ASP A C 1
ATOM 774 O O . ASP A 1 97 ? 25.800 2.822 -33.387 1.00 83.75 97 ASP A O 1
ATOM 778 N N . ILE A 1 98 ? 25.601 1.803 -35.374 1.00 84.75 98 ILE A N 1
ATOM 779 C CA . ILE A 1 98 ? 24.261 1.249 -35.098 1.00 84.75 98 ILE A CA 1
ATOM 780 C C . ILE A 1 98 ? 24.299 0.179 -34.002 1.00 84.75 98 ILE A C 1
ATOM 782 O O . ILE A 1 98 ? 23.502 0.237 -33.065 1.00 84.75 98 ILE A O 1
ATOM 786 N N . ILE A 1 99 ? 25.209 -0.800 -34.087 1.00 89.00 99 ILE A N 1
ATOM 787 C CA . ILE A 1 99 ? 25.301 -1.879 -33.089 1.00 89.00 99 ILE A CA 1
ATOM 788 C C . ILE A 1 99 ? 25.579 -1.316 -31.680 1.00 89.00 99 ILE A C 1
ATOM 790 O O . ILE A 1 99 ? 24.847 -1.681 -30.752 1.00 89.00 99 ILE A O 1
ATOM 794 N N . PRO A 1 100 ? 26.555 -0.407 -31.476 1.00 91.19 100 PRO A N 1
ATOM 795 C CA . PRO A 1 100 ? 26.785 0.204 -30.168 1.00 91.19 100 PRO A CA 1
ATOM 796 C C . PRO A 1 100 ? 25.607 1.051 -29.680 1.00 91.19 100 PRO A C 1
ATOM 798 O O . PRO A 1 100 ? 25.276 0.999 -28.496 1.00 91.19 100 PRO A O 1
ATOM 801 N N . PHE A 1 101 ? 24.932 1.786 -30.571 1.00 85.44 101 PHE A N 1
ATOM 802 C CA . PHE A 1 101 ? 23.732 2.547 -30.214 1.00 85.44 101 PHE A CA 1
ATOM 803 C C . PHE A 1 101 ? 22.607 1.641 -29.698 1.00 85.44 101 PHE A C 1
ATOM 805 O O . PHE A 1 101 ? 22.065 1.884 -28.619 1.00 85.44 101 PHE A O 1
ATOM 812 N N . VAL A 1 102 ? 22.300 0.559 -30.420 1.00 85.75 102 VAL A N 1
ATOM 813 C CA . VAL A 1 102 ? 21.280 -0.420 -30.011 1.00 85.75 102 VAL A CA 1
ATOM 814 C C . VAL A 1 102 ? 21.659 -1.088 -28.689 1.00 85.75 102 VAL A C 1
ATOM 816 O O . VAL A 1 102 ? 20.796 -1.281 -27.833 1.00 85.75 102 VAL A O 1
ATOM 819 N N . LYS A 1 103 ? 22.946 -1.393 -28.479 1.00 91.88 103 LYS A N 1
ATOM 820 C CA . LYS A 1 103 ? 23.437 -1.921 -27.201 1.00 91.88 103 LYS A CA 1
ATOM 821 C C . LYS A 1 103 ? 23.198 -0.937 -26.051 1.00 91.88 103 LYS A C 1
ATOM 823 O O . LYS A 1 103 ? 22.606 -1.320 -25.050 1.00 91.88 103 LYS A O 1
ATOM 828 N N . ASN A 1 104 ? 23.576 0.330 -26.220 1.00 87.38 104 ASN A N 1
ATOM 829 C CA . ASN A 1 104 ? 23.360 1.367 -25.205 1.00 87.38 104 ASN A CA 1
ATOM 830 C C . ASN A 1 104 ? 21.871 1.581 -24.898 1.00 87.38 104 ASN A C 1
ATOM 832 O O . ASN A 1 104 ? 21.508 1.791 -23.742 1.00 87.38 104 ASN A O 1
ATOM 836 N N . LEU A 1 105 ? 21.003 1.516 -25.915 1.00 84.31 105 LEU A N 1
ATOM 837 C CA . LEU A 1 105 ? 19.554 1.563 -25.719 1.00 84.31 105 LEU A CA 1
ATOM 838 C C . LEU A 1 105 ? 19.060 0.372 -24.901 1.00 84.31 105 LEU A C 1
ATOM 840 O O . LEU A 1 105 ? 18.295 0.564 -23.959 1.00 84.31 105 LEU A O 1
ATOM 844 N N . LYS A 1 106 ? 19.504 -0.843 -25.232 1.00 89.00 106 LYS A N 1
ATOM 845 C CA . LYS A 1 106 ? 19.141 -2.048 -24.483 1.00 89.00 106 LYS A CA 1
ATOM 846 C C . LYS A 1 106 ? 19.550 -1.927 -23.014 1.00 89.00 106 LYS A C 1
ATOM 848 O O . LYS A 1 106 ? 18.714 -2.149 -22.145 1.00 89.00 106 LYS A O 1
ATOM 853 N N . ASP A 1 107 ? 20.788 -1.516 -22.750 1.00 89.19 107 ASP A N 1
ATOM 854 C CA . ASP A 1 107 ? 21.304 -1.346 -21.389 1.00 89.19 107 ASP A CA 1
ATOM 855 C C . ASP A 1 107 ? 20.520 -0.262 -20.620 1.00 89.19 107 ASP A C 1
ATOM 857 O O . ASP A 1 107 ? 20.213 -0.430 -19.438 1.00 89.19 107 ASP A O 1
ATOM 861 N N . LEU A 1 108 ? 20.126 0.827 -21.295 1.00 85.06 108 LEU A N 1
ATOM 862 C CA . LEU A 1 108 ? 19.279 1.874 -20.716 1.00 85.06 108 LEU A CA 1
ATOM 863 C C . LEU A 1 108 ? 17.892 1.346 -20.329 1.00 85.06 108 LEU A C 1
ATOM 865 O O . LEU A 1 108 ? 17.433 1.632 -19.225 1.00 85.06 108 LEU A O 1
ATOM 869 N N . PHE A 1 109 ? 17.236 0.586 -21.211 1.00 84.62 109 PHE A N 1
ATOM 870 C CA . PHE A 1 109 ? 15.928 -0.003 -20.917 1.00 84.62 109 PHE A CA 1
ATOM 871 C C . PHE A 1 109 ? 16.014 -1.040 -19.799 1.00 84.62 109 PHE A C 1
ATOM 873 O O . PHE A 1 109 ? 15.217 -0.980 -18.876 1.00 84.62 109 PHE A O 1
ATOM 880 N N . THR A 1 110 ? 17.033 -1.904 -19.792 1.00 89.69 110 THR A N 1
ATOM 881 C CA . THR A 1 110 ? 17.241 -2.861 -18.692 1.00 89.69 110 THR A CA 1
ATOM 882 C C . THR A 1 110 ? 17.441 -2.156 -17.348 1.00 89.69 110 THR A C 1
ATOM 884 O O . THR A 1 110 ? 16.863 -2.565 -16.344 1.00 89.69 110 THR A O 1
ATOM 887 N N . SER A 1 111 ? 18.212 -1.064 -17.315 1.00 85.88 111 SER A N 1
ATOM 888 C CA . SER A 1 111 ? 18.367 -0.257 -16.098 1.00 85.88 111 SER A CA 1
ATOM 889 C C . SER A 1 111 ? 17.059 0.409 -15.666 1.00 85.88 111 SER A C 1
ATOM 891 O O . SER A 1 111 ? 16.827 0.560 -14.468 1.00 85.88 111 SER A O 1
ATOM 893 N N . PHE A 1 112 ? 16.232 0.840 -16.618 1.00 81.69 112 PHE A N 1
ATOM 894 C CA . PHE A 1 112 ? 14.938 1.453 -16.334 1.00 81.69 112 PHE A CA 1
ATOM 895 C C . PHE A 1 112 ? 13.930 0.430 -15.798 1.00 81.69 112 PHE A C 1
ATOM 897 O O . PHE A 1 112 ? 13.257 0.710 -14.810 1.00 81.69 112 PHE A O 1
ATOM 904 N N . ASP A 1 113 ? 13.875 -0.762 -16.391 1.00 85.31 113 ASP A N 1
ATOM 905 C CA . ASP A 1 113 ? 13.006 -1.855 -15.950 1.00 85.31 113 ASP A CA 1
ATOM 906 C C . ASP A 1 113 ? 13.335 -2.274 -14.516 1.00 85.31 113 ASP A C 1
ATOM 908 O O . ASP A 1 113 ? 12.436 -2.375 -13.683 1.00 85.31 113 ASP A O 1
ATOM 912 N N . GLN A 1 114 ? 14.624 -2.445 -14.198 1.00 87.75 114 GLN A N 1
ATOM 913 C CA . GLN A 1 114 ? 15.048 -2.771 -12.835 1.00 87.75 114 GLN A CA 1
ATOM 914 C C . GLN A 1 114 ? 14.632 -1.682 -11.841 1.00 87.75 114 GLN A C 1
ATOM 916 O O . GLN A 1 114 ? 14.112 -1.996 -10.777 1.00 87.75 114 GLN A O 1
ATOM 921 N N . TYR A 1 115 ? 14.787 -0.407 -12.208 1.00 85.19 115 TYR A N 1
ATOM 922 C CA . TYR A 1 115 ? 14.352 0.698 -11.358 1.00 85.19 115 TYR A CA 1
ATOM 923 C C . TYR A 1 115 ? 12.839 0.681 -11.096 1.00 85.19 115 TYR A C 1
ATOM 925 O O . TYR A 1 115 ? 12.411 0.875 -9.960 1.00 85.19 115 TYR A O 1
ATOM 933 N N . LEU A 1 116 ? 12.022 0.427 -12.124 1.00 81.94 116 LEU A N 1
ATOM 934 C CA . LEU A 1 116 ? 10.574 0.301 -11.947 1.00 81.94 116 LEU A CA 1
ATOM 935 C C . LEU A 1 116 ? 10.212 -0.877 -11.040 1.00 81.94 116 LEU A C 1
ATOM 937 O O . LEU A 1 116 ? 9.307 -0.749 -10.218 1.00 81.94 116 LEU A O 1
ATOM 941 N N . ILE A 1 117 ? 10.908 -2.008 -11.176 1.00 88.56 117 ILE A N 1
ATOM 942 C CA . ILE A 1 117 ? 10.724 -3.173 -10.303 1.00 88.56 117 ILE A CA 1
ATOM 943 C C . ILE A 1 117 ? 11.041 -2.805 -8.850 1.00 88.56 117 ILE A C 1
ATOM 945 O O . ILE A 1 117 ? 10.245 -3.119 -7.965 1.00 88.56 117 ILE A O 1
ATOM 949 N N . ASP A 1 118 ? 12.155 -2.114 -8.612 1.00 86.19 118 ASP A N 1
ATOM 950 C CA . ASP A 1 118 ? 12.588 -1.717 -7.272 1.00 86.19 118 ASP A CA 1
ATOM 951 C C . ASP A 1 118 ? 11.581 -0.750 -6.620 1.00 86.19 118 ASP A C 1
ATOM 953 O O . ASP A 1 118 ? 11.136 -0.995 -5.500 1.00 86.19 118 ASP A O 1
ATOM 957 N N . GLU A 1 119 ? 11.137 0.287 -7.341 1.00 82.44 119 GLU A N 1
ATOM 958 C CA . GLU A 1 119 ? 10.129 1.249 -6.857 1.00 82.44 119 GLU A CA 1
ATOM 959 C C . GLU A 1 119 ? 8.777 0.584 -6.571 1.00 82.44 119 GLU A C 1
ATOM 961 O O . GLU A 1 119 ? 8.161 0.815 -5.529 1.00 82.44 119 GLU A O 1
ATOM 966 N N . VAL A 1 120 ? 8.302 -0.285 -7.472 1.00 83.19 120 VAL A N 1
ATOM 967 C CA . VAL A 1 120 ? 7.053 -1.028 -7.248 1.00 83.19 120 VAL A CA 1
ATOM 968 C C . VAL A 1 120 ? 7.186 -1.944 -6.031 1.00 83.19 120 VAL A C 1
ATOM 970 O O . VAL A 1 120 ? 6.252 -2.029 -5.234 1.00 83.19 120 VAL A O 1
ATOM 973 N N . SER A 1 121 ? 8.336 -2.597 -5.853 1.00 88.56 121 SER A N 1
ATOM 974 C CA . SER A 1 121 ? 8.606 -3.446 -4.691 1.00 88.56 121 SER A CA 1
ATOM 975 C C . SER A 1 121 ? 8.641 -2.642 -3.388 1.00 88.56 121 SER A C 1
ATOM 977 O O . SER A 1 121 ? 8.109 -3.098 -2.374 1.00 88.56 121 SER A O 1
ATOM 979 N N . GLU A 1 122 ? 9.228 -1.444 -3.395 1.00 87.62 122 GLU A N 1
ATOM 980 C CA . GLU A 1 122 ? 9.259 -0.553 -2.233 1.00 87.62 122 GLU A CA 1
ATOM 981 C C . GLU A 1 122 ? 7.845 -0.109 -1.843 1.00 87.62 122 GLU A C 1
ATOM 983 O O . GLU A 1 122 ? 7.431 -0.303 -0.698 1.00 87.62 122 GLU A O 1
ATOM 988 N N . VAL A 1 123 ? 7.053 0.367 -2.808 1.00 82.69 123 VAL A N 1
ATOM 989 C CA . VAL A 1 123 ? 5.649 0.741 -2.585 1.00 82.69 123 VAL A CA 1
ATOM 990 C C . VAL A 1 123 ? 4.842 -0.445 -2.052 1.00 82.69 123 VAL A C 1
ATOM 992 O O . VAL A 1 123 ? 4.111 -0.306 -1.071 1.00 82.69 123 VAL A O 1
ATOM 995 N N . GLN A 1 124 ? 4.995 -1.635 -2.637 1.00 86.75 124 GLN A N 1
ATOM 996 C CA . GLN A 1 124 ? 4.331 -2.849 -2.150 1.00 86.75 124 GLN A CA 1
ATOM 997 C C . GLN A 1 124 ? 4.734 -3.201 -0.713 1.00 86.75 124 GLN A C 1
ATOM 999 O O . GLN A 1 124 ? 3.889 -3.638 0.068 1.00 86.75 124 GLN A O 1
ATOM 1004 N N . ASN A 1 125 ? 6.002 -3.013 -0.345 1.00 89.88 125 ASN A N 1
ATOM 1005 C CA . ASN A 1 125 ? 6.471 -3.246 1.017 1.00 89.88 125 ASN A CA 1
ATOM 1006 C C . ASN A 1 125 ? 5.845 -2.255 2.011 1.00 89.88 125 ASN A C 1
ATOM 1008 O O . ASN A 1 125 ? 5.418 -2.662 3.090 1.00 89.88 125 ASN A O 1
ATOM 1012 N N . ILE A 1 126 ? 5.725 -0.979 1.632 1.00 85.44 126 ILE A N 1
ATOM 1013 C CA . ILE A 1 126 ? 5.044 0.044 2.438 1.00 85.44 126 ILE A CA 1
ATOM 1014 C C . ILE A 1 126 ? 3.573 -0.332 2.646 1.00 85.44 126 ILE A C 1
ATOM 1016 O O . ILE A 1 126 ? 3.088 -0.307 3.777 1.00 85.44 126 ILE A O 1
ATOM 1020 N N . PHE A 1 127 ? 2.874 -0.746 1.584 1.00 87.06 127 PHE A N 1
ATOM 1021 C CA . PHE A 1 127 ? 1.482 -1.192 1.686 1.00 87.06 127 PHE A CA 1
ATOM 1022 C C . PHE A 1 127 ? 1.321 -2.390 2.625 1.00 87.06 127 PHE A C 1
ATOM 1024 O O . PHE A 1 127 ? 0.434 -2.369 3.472 1.00 87.06 127 PHE A O 1
ATOM 1031 N N . LYS A 1 128 ? 2.207 -3.391 2.545 1.00 94.12 128 LYS A N 1
ATOM 1032 C CA . LYS A 1 128 ? 2.189 -4.540 3.467 1.00 94.12 128 LYS A CA 1
ATOM 1033 C C . LYS A 1 128 ? 2.386 -4.122 4.924 1.00 94.12 128 LYS A C 1
ATOM 1035 O O . LYS A 1 128 ? 1.715 -4.643 5.809 1.00 94.12 128 LYS A O 1
ATOM 1040 N N . GLN A 1 129 ? 3.290 -3.179 5.194 1.00 89.62 129 GLN A N 1
ATOM 1041 C CA . GLN A 1 129 ? 3.486 -2.655 6.551 1.00 89.62 129 GLN A CA 1
ATOM 1042 C C . GLN A 1 129 ? 2.247 -1.913 7.061 1.00 89.62 129 GLN A C 1
ATOM 1044 O O . GLN A 1 129 ? 1.840 -2.113 8.205 1.00 89.62 129 GLN A O 1
ATOM 1049 N N . MET A 1 130 ? 1.622 -1.099 6.208 1.00 90.06 130 MET A N 1
ATOM 1050 C CA . MET A 1 130 ? 0.380 -0.399 6.533 1.00 90.06 130 MET A CA 1
ATOM 1051 C C . MET A 1 130 ? -0.772 -1.376 6.810 1.00 90.06 130 MET A C 1
ATOM 1053 O O . MET A 1 130 ? -1.525 -1.172 7.759 1.00 90.06 130 MET A O 1
ATOM 1057 N N . GLU A 1 131 ? -0.888 -2.443 6.020 1.00 91.81 131 GLU A N 1
ATOM 1058 C CA . GLU A 1 131 ? -1.889 -3.498 6.202 1.00 91.81 131 GLU A CA 1
ATOM 1059 C C . GLU A 1 131 ? -1.719 -4.204 7.554 1.00 91.81 131 GLU A C 1
ATOM 1061 O O . GLU A 1 131 ? -2.666 -4.249 8.338 1.00 91.81 131 GLU A O 1
ATOM 1066 N N . MET A 1 132 ? -0.498 -4.630 7.901 1.00 91.56 132 MET A N 1
ATOM 1067 C CA . MET A 1 132 ? -0.215 -5.234 9.212 1.00 91.56 132 MET A CA 1
ATOM 1068 C C . MET A 1 132 ? -0.533 -4.287 10.380 1.00 91.56 132 MET A C 1
ATOM 1070 O O . MET A 1 132 ? -1.100 -4.706 11.390 1.00 91.56 132 MET A O 1
ATOM 1074 N N . ALA A 1 133 ? -0.190 -3.001 10.259 1.00 88.06 133 ALA A N 1
ATOM 1075 C CA . ALA A 1 133 ? -0.497 -2.010 11.290 1.00 88.06 133 ALA A CA 1
ATOM 1076 C C . ALA A 1 133 ? -2.012 -1.778 11.439 1.00 88.06 133 ALA A C 1
ATOM 1078 O O . ALA A 1 133 ? -2.518 -1.629 12.555 1.00 88.06 133 ALA A O 1
ATOM 1079 N N . MET A 1 134 ? -2.752 -1.782 10.327 1.00 86.50 134 MET A N 1
ATOM 1080 C CA . MET A 1 134 ? -4.211 -1.681 10.327 1.00 86.50 134 MET A CA 1
ATOM 1081 C C . MET A 1 134 ? -4.854 -2.889 11.017 1.00 86.50 134 MET A C 1
ATOM 1083 O O . MET A 1 134 ? -5.733 -2.703 11.858 1.00 86.50 134 MET A O 1
ATOM 1087 N N . GLU A 1 135 ? -4.397 -4.108 10.722 1.00 93.94 135 GLU A N 1
ATOM 1088 C CA . GLU A 1 135 ? -4.880 -5.334 11.369 1.00 93.94 135 GLU A CA 1
ATOM 1089 C C . GLU A 1 135 ? -4.648 -5.317 12.885 1.00 93.94 135 GLU A C 1
ATOM 1091 O O . GLU A 1 135 ? -5.569 -5.598 13.658 1.00 93.94 135 GLU A O 1
ATOM 1096 N N . GLN A 1 136 ? -3.450 -4.920 13.330 1.00 90.69 136 GLN A N 1
ATOM 1097 C CA . GLN A 1 136 ? -3.136 -4.772 14.755 1.00 90.69 136 GLN A CA 1
ATOM 1098 C C . GLN A 1 136 ? -4.044 -3.744 15.438 1.00 90.69 136 GLN A C 1
ATOM 1100 O O . GLN A 1 136 ? -4.562 -3.998 16.528 1.00 90.69 136 GLN A O 1
ATOM 1105 N N . ASN A 1 137 ? -4.287 -2.603 14.789 1.00 89.31 137 ASN A N 1
ATOM 1106 C CA . ASN A 1 137 ? -5.186 -1.579 15.312 1.00 89.31 137 ASN A CA 1
ATOM 1107 C C . ASN A 1 137 ? -6.640 -2.081 15.398 1.00 89.31 137 ASN A C 1
ATOM 1109 O O . ASN A 1 137 ? -7.331 -1.832 16.386 1.00 89.31 137 ASN A O 1
ATOM 1113 N N . CYS A 1 138 ? -7.107 -2.840 14.401 1.00 90.94 138 CYS A N 1
ATOM 1114 C CA . CYS A 1 138 ? -8.418 -3.490 14.436 1.00 90.94 138 CYS A CA 1
ATOM 1115 C C . CYS A 1 138 ? -8.537 -4.483 15.603 1.00 90.94 138 CYS A C 1
ATOM 1117 O O . CYS A 1 138 ? -9.544 -4.462 16.317 1.00 90.94 138 CYS A O 1
ATOM 1119 N N . ALA A 1 139 ? -7.510 -5.305 15.838 1.00 93.75 139 ALA A N 1
ATOM 1120 C CA . ALA A 1 139 ? -7.472 -6.231 16.967 1.00 93.75 139 ALA A CA 1
ATOM 1121 C C . ALA A 1 139 ? -7.535 -5.483 18.310 1.00 93.75 139 ALA A C 1
ATOM 1123 O O . ALA A 1 139 ? -8.411 -5.769 19.130 1.00 93.75 139 ALA A O 1
ATOM 1124 N N . ALA A 1 140 ? -6.696 -4.460 18.498 1.00 89.31 140 ALA A N 1
ATOM 1125 C CA . ALA A 1 140 ? -6.684 -3.641 19.711 1.00 89.31 140 ALA A CA 1
ATOM 1126 C C . ALA A 1 140 ? -8.032 -2.938 19.960 1.00 89.31 140 ALA A C 1
ATOM 1128 O O . ALA A 1 140 ? -8.543 -2.940 21.083 1.00 89.31 140 ALA A O 1
ATOM 1129 N N . LYS A 1 141 ? -8.660 -2.396 18.905 1.00 91.38 141 LYS A N 1
ATOM 1130 C CA . LYS A 1 141 ? -10.001 -1.797 18.981 1.00 91.38 141 LYS A CA 1
ATOM 1131 C C . LYS A 1 141 ? -11.046 -2.806 19.462 1.00 91.38 141 LYS A C 1
ATOM 1133 O O . LYS A 1 141 ? -11.867 -2.465 20.313 1.00 91.38 141 LYS A O 1
ATOM 1138 N N . SER A 1 142 ? -11.017 -4.033 18.940 1.00 90.88 142 SER A N 1
ATOM 1139 C CA . SER A 1 142 ? -11.964 -5.082 19.337 1.00 90.88 142 SER A CA 1
ATOM 1140 C C . SER A 1 142 ? -11.793 -5.505 20.803 1.00 90.88 142 SER A C 1
ATOM 1142 O O . SER A 1 142 ? -12.781 -5.661 21.522 1.00 90.88 142 SER A O 1
ATOM 1144 N N . GLU A 1 143 ? -10.549 -5.602 21.283 1.00 95.06 143 GLU A N 1
ATOM 1145 C CA . GLU A 1 143 ? -10.248 -5.914 22.681 1.00 95.06 143 GLU A CA 1
ATOM 1146 C C . GLU A 1 143 ? -10.756 -4.808 23.615 1.00 95.06 143 GLU A C 1
ATOM 1148 O O . GLU A 1 143 ? -11.412 -5.083 24.622 1.00 95.06 143 GLU A O 1
ATOM 1153 N N . PHE A 1 144 ? -10.502 -3.546 23.261 1.00 89.06 144 PHE A N 1
ATOM 1154 C CA . PHE A 1 144 ? -10.985 -2.400 24.025 1.00 89.06 144 PHE A CA 1
ATOM 1155 C C . PHE A 1 144 ? -12.517 -2.350 24.084 1.00 89.06 144 PHE A C 1
ATOM 1157 O O . PHE A 1 144 ? -13.090 -2.151 25.156 1.00 89.06 144 PHE A O 1
ATOM 1164 N N . GLN A 1 145 ? -13.190 -2.604 22.958 1.00 87.00 145 GLN A N 1
ATOM 1165 C CA . GLN A 1 145 ? -14.650 -2.662 22.897 1.00 87.00 145 GLN A CA 1
ATOM 1166 C C . GLN A 1 145 ? -15.221 -3.761 23.810 1.00 87.00 145 GLN A C 1
ATOM 1168 O O . GLN A 1 145 ? -16.173 -3.507 24.547 1.00 87.00 145 GLN A O 1
ATOM 1173 N N . SER A 1 146 ? -14.605 -4.947 23.827 1.00 94.12 146 SER A N 1
ATOM 1174 C CA . SER A 1 146 ? -14.991 -6.050 24.721 1.00 94.12 146 SER A CA 1
ATOM 1175 C C . SER A 1 146 ? -14.820 -5.694 26.207 1.00 94.12 146 SER A C 1
ATOM 1177 O O . SER A 1 146 ? -15.702 -5.961 27.032 1.00 94.12 146 SER A O 1
ATOM 1179 N N . LYS A 1 147 ? -13.719 -5.012 26.564 1.00 94.56 147 LYS A N 1
ATOM 1180 C CA . LYS A 1 147 ? -13.483 -4.528 27.936 1.00 94.56 147 LYS A CA 1
ATOM 1181 C C . LYS A 1 147 ? -14.538 -3.511 28.368 1.00 94.56 147 LYS A C 1
ATOM 1183 O O . LYS A 1 147 ? -15.048 -3.614 29.481 1.00 94.56 147 LYS A O 1
ATOM 1188 N N . ILE A 1 148 ? -14.908 -2.573 27.492 1.00 91.56 148 ILE A N 1
ATOM 1189 C CA . ILE A 1 148 ? -15.996 -1.623 27.764 1.00 91.56 148 ILE A CA 1
ATOM 1190 C C . ILE A 1 148 ? -17.307 -2.366 28.012 1.00 91.56 148 ILE A C 1
ATOM 1192 O O . ILE A 1 148 ? -17.979 -2.091 29.002 1.00 91.56 148 ILE A O 1
ATOM 1196 N N . GLU A 1 149 ? -17.673 -3.315 27.150 1.00 94.31 149 GLU A N 1
ATOM 1197 C CA . GLU A 1 149 ? -18.918 -4.071 27.308 1.00 94.31 149 GLU A CA 1
ATOM 1198 C C . GLU A 1 149 ? -18.955 -4.837 28.640 1.00 94.31 149 GLU A C 1
ATOM 1200 O O . GLU A 1 149 ? -19.986 -4.870 29.315 1.00 94.31 149 GLU A O 1
ATOM 1205 N N . THR A 1 150 ? -17.818 -5.399 29.053 1.00 95.12 150 THR A N 1
ATOM 1206 C CA . THR A 1 150 ? -17.668 -6.080 30.346 1.00 95.12 150 THR A CA 1
ATOM 1207 C C . THR A 1 150 ? -17.885 -5.118 31.516 1.00 95.12 150 THR A C 1
ATOM 1209 O O . THR A 1 150 ? -18.742 -5.376 32.360 1.00 95.12 150 THR A O 1
ATOM 1212 N N . VAL A 1 151 ? -17.203 -3.965 31.526 1.00 93.31 151 VAL A N 1
ATOM 1213 C CA . VAL A 1 151 ? -17.359 -2.938 32.576 1.00 93.31 151 VAL A CA 1
ATOM 1214 C C . VAL A 1 151 ? -18.796 -2.412 32.642 1.00 93.31 151 VAL A C 1
ATOM 1216 O O . VAL A 1 151 ? -19.330 -2.181 33.725 1.00 93.31 151 VAL A O 1
ATOM 1219 N N . LEU A 1 152 ? -19.458 -2.240 31.494 1.00 91.81 152 LEU A N 1
ATOM 1220 C CA . LEU A 1 152 ? -20.858 -1.814 31.449 1.00 91.81 152 LEU A CA 1
ATOM 1221 C C . LEU A 1 152 ? -21.796 -2.843 32.091 1.00 91.81 152 LEU A C 1
ATOM 1223 O O . LEU A 1 152 ? -22.683 -2.456 32.853 1.00 91.81 152 LEU A O 1
ATOM 1227 N N . LYS A 1 153 ? -21.587 -4.139 31.832 1.00 94.81 153 LYS A N 1
ATOM 1228 C CA . LYS A 1 153 ? -22.364 -5.221 32.458 1.00 94.81 153 LYS A CA 1
ATOM 1229 C C . LYS A 1 153 ? -22.143 -5.275 33.970 1.00 94.81 153 LYS A C 1
ATOM 1231 O O . LYS A 1 153 ? -23.108 -5.416 34.716 1.00 94.81 153 LYS A O 1
ATOM 1236 N N . GLU A 1 154 ? -20.903 -5.131 34.429 1.00 95.12 154 GLU A N 1
ATOM 1237 C CA . GLU A 1 154 ? -20.581 -5.096 35.862 1.00 95.12 154 GLU A CA 1
ATOM 1238 C C . GLU A 1 154 ? -21.231 -3.897 36.565 1.00 95.12 154 GLU A C 1
ATOM 1240 O O . GLU A 1 154 ? -21.846 -4.057 37.621 1.00 95.12 154 GLU A O 1
ATOM 1245 N N . ASN A 1 155 ? -21.178 -2.710 35.955 1.00 93.75 155 ASN A N 1
ATOM 1246 C CA . ASN A 1 155 ? -21.813 -1.511 36.500 1.00 93.75 155 ASN A CA 1
ATOM 1247 C C . ASN A 1 155 ? -23.339 -1.642 36.597 1.00 93.75 155 ASN A C 1
ATOM 1249 O O . ASN A 1 155 ? -23.912 -1.217 37.597 1.00 93.75 155 ASN A O 1
ATOM 1253 N N . ASP A 1 156 ? -24.002 -2.245 35.605 1.00 95.06 156 ASP A N 1
ATOM 1254 C CA . ASP A 1 156 ? -25.450 -2.503 35.658 1.00 95.06 156 ASP A CA 1
ATOM 1255 C C . ASP A 1 156 ? -25.820 -3.434 36.828 1.00 95.06 156 ASP A C 1
ATOM 1257 O O . ASP A 1 156 ? -26.792 -3.187 37.547 1.00 95.06 156 ASP A O 1
ATOM 1261 N N . LEU A 1 157 ? -25.009 -4.469 37.082 1.00 96.12 157 LEU A N 1
ATOM 1262 C CA . LEU A 1 157 ? -25.199 -5.370 38.222 1.00 96.12 157 LEU A CA 1
ATOM 1263 C C . LEU A 1 157 ? -25.008 -4.650 39.563 1.00 96.12 157 LEU A C 1
ATOM 1265 O O . LEU A 1 157 ? -25.838 -4.802 40.463 1.00 96.12 157 LEU A O 1
ATOM 1269 N N . LEU A 1 158 ? -23.949 -3.846 39.695 1.00 95.81 158 LEU A N 1
ATOM 1270 C CA . LEU A 1 158 ? -23.690 -3.056 40.901 1.00 95.81 158 LEU A CA 1
ATOM 1271 C C . LEU A 1 158 ? -24.801 -2.036 41.158 1.00 95.81 158 LEU A C 1
ATOM 1273 O O . LEU A 1 158 ? -25.249 -1.897 42.296 1.00 95.81 158 LEU A O 1
ATOM 1277 N N . LEU A 1 159 ? -25.286 -1.369 40.108 1.00 94.44 159 LEU A N 1
ATOM 1278 C CA . LEU A 1 159 ? -26.390 -0.419 40.198 1.00 94.44 159 LEU A CA 1
ATOM 1279 C C . LEU A 1 159 ? -27.672 -1.110 40.680 1.00 94.44 159 LEU A C 1
ATOM 1281 O O . LEU A 1 159 ? -28.315 -0.629 41.611 1.00 94.44 159 LEU A O 1
ATOM 1285 N N . LYS A 1 160 ? -28.025 -2.264 40.096 1.00 93.75 160 LYS A N 1
ATOM 1286 C CA . LYS A 1 160 ? -29.180 -3.068 40.530 1.00 93.75 160 LYS A CA 1
ATOM 1287 C C . LYS A 1 160 ? -29.067 -3.485 41.993 1.00 93.75 160 LYS A C 1
ATOM 1289 O O . LYS A 1 160 ? -30.050 -3.393 42.726 1.00 93.75 160 LYS A O 1
ATOM 1294 N N . HIS A 1 161 ? -27.883 -3.919 42.424 1.00 93.38 161 HIS A N 1
ATOM 1295 C CA . HIS A 1 161 ? -27.640 -4.296 43.813 1.00 93.38 161 HIS A CA 1
ATOM 1296 C C . HIS A 1 161 ? -27.781 -3.097 44.763 1.00 93.38 161 HIS A C 1
ATOM 1298 O O . HIS A 1 161 ? -28.504 -3.193 45.751 1.00 93.38 161 HIS A O 1
ATOM 1304 N N . ALA A 1 162 ? -27.152 -1.961 44.447 1.00 92.38 162 ALA A N 1
ATOM 1305 C CA . ALA A 1 162 ? -27.236 -0.743 45.254 1.00 92.38 162 ALA A CA 1
ATOM 1306 C C . ALA A 1 162 ? -28.684 -0.245 45.393 1.00 92.38 162 ALA A C 1
ATOM 1308 O O . ALA A 1 162 ? -29.150 -0.020 46.508 1.00 92.38 162 ALA A O 1
ATOM 1309 N N . LEU A 1 163 ? -29.427 -0.183 44.282 1.00 95.31 163 LEU A N 1
ATOM 1310 C CA . LEU A 1 163 ? -30.850 0.168 44.288 1.00 95.31 163 LEU A CA 1
ATOM 1311 C C . LEU A 1 163 ? -31.678 -0.814 45.126 1.00 95.31 163 LEU A C 1
ATOM 1313 O O . LEU A 1 163 ? -32.552 -0.394 45.881 1.00 95.31 163 LEU A O 1
ATOM 1317 N N . GLY A 1 164 ? -31.400 -2.116 45.024 1.00 94.88 164 GLY A N 1
ATOM 1318 C CA . GLY A 1 164 ? -32.060 -3.136 45.838 1.00 94.88 164 GLY A CA 1
ATOM 1319 C C . GLY A 1 164 ? -31.826 -2.933 47.338 1.00 94.88 164 GLY A C 1
ATOM 1320 O O . GLY A 1 164 ? -32.777 -2.990 48.117 1.00 94.88 164 GLY A O 1
ATOM 1321 N N . VAL A 1 165 ? -30.585 -2.641 47.737 1.00 93.94 165 VAL A N 1
ATOM 1322 C CA . VAL A 1 165 ? -30.224 -2.343 49.132 1.00 93.94 165 VAL A CA 1
ATOM 1323 C C . VAL A 1 165 ? -30.940 -1.088 49.629 1.00 93.94 165 VAL A C 1
ATOM 1325 O O . VAL A 1 165 ? -31.539 -1.127 50.704 1.00 93.94 165 VAL A O 1
ATOM 1328 N N . ASP A 1 166 ? -30.944 -0.007 48.847 1.00 93.06 166 ASP A N 1
ATOM 1329 C CA . ASP A 1 166 ? -31.621 1.240 49.215 1.00 93.06 166 ASP A CA 1
ATOM 1330 C C . ASP A 1 166 ? -33.131 1.038 49.386 1.00 93.06 166 ASP A C 1
ATOM 1332 O O . ASP A 1 166 ? -33.709 1.491 50.377 1.00 93.06 166 ASP A O 1
ATOM 1336 N N . ILE A 1 167 ? -33.774 0.302 48.470 1.00 94.19 167 ILE A N 1
ATOM 1337 C CA . ILE A 1 167 ? -35.203 -0.033 48.562 1.00 94.19 167 ILE A CA 1
ATOM 1338 C C . ILE A 1 167 ? -35.490 -0.817 49.846 1.00 94.19 167 ILE A C 1
ATOM 1340 O O . ILE A 1 167 ? -36.404 -0.454 50.590 1.00 94.19 167 ILE A O 1
ATOM 1344 N N . VAL A 1 168 ? -34.714 -1.867 50.137 1.00 94.31 168 VAL A N 1
ATOM 1345 C CA . VAL A 1 168 ? -34.887 -2.669 51.359 1.00 94.31 168 VAL A CA 1
ATOM 1346 C C . VAL A 1 168 ? -34.696 -1.805 52.603 1.00 94.31 168 VAL A C 1
ATOM 1348 O O . VAL A 1 168 ? -35.514 -1.870 53.520 1.00 94.31 168 VAL A O 1
ATOM 1351 N N . ASN A 1 169 ? -33.671 -0.953 52.624 1.00 91.81 169 ASN A N 1
ATOM 1352 C CA . ASN A 1 169 ? -33.390 -0.075 53.754 1.00 91.81 169 ASN A CA 1
ATOM 1353 C C . ASN A 1 169 ? -34.534 0.927 53.995 1.00 91.81 169 ASN A C 1
ATOM 1355 O O . ASN A 1 169 ? -34.964 1.117 55.133 1.00 91.81 169 ASN A O 1
ATOM 1359 N N . ILE A 1 170 ? -35.094 1.509 52.928 1.00 91.31 170 ILE A N 1
ATOM 1360 C CA . ILE A 1 170 ? -36.270 2.388 53.002 1.00 91.31 170 ILE A CA 1
ATOM 1361 C C . ILE A 1 170 ? -37.481 1.633 53.562 1.00 91.31 170 ILE A C 1
ATOM 1363 O O . ILE A 1 170 ? -38.166 2.151 54.447 1.00 91.31 170 ILE A O 1
ATOM 1367 N N . VAL A 1 171 ? -37.764 0.422 53.073 1.00 90.38 171 VAL A N 1
ATOM 1368 C CA . VAL A 1 171 ? -38.897 -0.392 53.549 1.00 90.38 171 VAL A CA 1
ATOM 1369 C C . VAL A 1 171 ? -38.742 -0.718 55.033 1.00 90.38 171 VAL A C 1
ATOM 1371 O O . VAL A 1 171 ? -39.657 -0.454 55.811 1.00 90.38 171 VAL A O 1
ATOM 1374 N N . VAL A 1 172 ? -37.574 -1.216 55.446 1.00 91.62 172 VAL A N 1
ATOM 1375 C CA . VAL A 1 172 ? -37.284 -1.560 56.846 1.00 91.62 172 VAL A CA 1
ATOM 1376 C C . VAL A 1 172 ? -37.406 -0.336 57.751 1.00 91.62 172 VAL A C 1
ATOM 1378 O O . VAL A 1 172 ? -38.075 -0.410 58.782 1.00 91.62 172 VAL A O 1
ATOM 1381 N N . ASN A 1 173 ? -36.824 0.801 57.360 1.00 90.38 173 ASN A N 1
ATOM 1382 C CA . ASN A 1 173 ? -36.890 2.031 58.147 1.00 90.38 173 ASN A CA 1
ATOM 1383 C C . ASN A 1 173 ? -38.337 2.515 58.331 1.00 90.38 173 ASN A C 1
ATOM 1385 O O . ASN A 1 173 ? -38.734 2.887 59.434 1.00 90.38 173 ASN A O 1
ATOM 1389 N N . ASN A 1 174 ? -39.156 2.454 57.275 1.00 88.50 174 ASN A N 1
ATOM 1390 C CA . ASN A 1 174 ? -40.577 2.786 57.371 1.00 88.50 174 ASN A CA 1
ATOM 1391 C C . ASN A 1 174 ? -41.341 1.808 58.280 1.00 88.50 174 ASN A C 1
ATOM 1393 O O . ASN A 1 174 ? -42.121 2.259 59.117 1.00 88.50 174 ASN A O 1
ATOM 1397 N N . CYS A 1 175 ? -41.101 0.496 58.173 1.00 87.56 175 CYS A N 1
ATOM 1398 C CA . CYS A 1 175 ? -41.725 -0.506 59.046 1.00 87.56 175 CYS A CA 1
ATOM 1399 C C . CYS A 1 175 ? -41.378 -0.282 60.525 1.00 87.56 175 CYS A C 1
ATOM 1401 O O . CYS A 1 175 ? -42.261 -0.316 61.380 1.00 87.56 175 CYS A O 1
ATOM 1403 N N . MET A 1 176 ? -40.109 -0.008 60.833 1.00 84.44 176 MET A N 1
ATOM 1404 C CA . MET A 1 176 ? -39.671 0.278 62.201 1.00 84.44 176 MET A CA 1
ATOM 1405 C C . MET A 1 176 ? -40.277 1.577 62.736 1.00 84.44 176 MET A C 1
ATOM 1407 O O . MET A 1 176 ? -40.703 1.620 63.889 1.00 84.44 176 MET A O 1
ATOM 1411 N N . ASN A 1 177 ? -40.379 2.614 61.901 1.00 83.75 177 ASN A N 1
ATOM 1412 C CA . ASN A 1 177 ? -41.022 3.869 62.282 1.00 83.75 177 ASN A CA 1
ATOM 1413 C C . ASN A 1 177 ? -42.509 3.666 62.622 1.00 83.75 177 ASN A C 1
ATOM 1415 O O . ASN A 1 177 ? -42.977 4.141 63.653 1.00 83.75 177 ASN A O 1
ATOM 1419 N N . VAL A 1 178 ? -43.242 2.895 61.809 1.00 81.06 178 VAL A N 1
ATOM 1420 C CA . VAL A 1 178 ? -44.644 2.536 62.093 1.00 81.06 178 VAL A CA 1
ATOM 1421 C C . VAL A 1 178 ? -44.759 1.764 63.408 1.00 81.06 178 VAL A C 1
ATOM 1423 O O . VAL A 1 178 ? -45.599 2.107 64.236 1.00 81.06 178 VAL A O 1
ATOM 1426 N N . ASN A 1 179 ? -43.891 0.777 63.646 1.00 79.88 179 ASN A N 1
ATOM 1427 C CA . ASN A 1 179 ? -43.885 0.024 64.903 1.00 79.88 179 ASN A CA 1
ATOM 1428 C C . ASN A 1 179 ? -43.625 0.931 66.117 1.00 79.88 179 ASN A C 1
ATOM 1430 O O . ASN A 1 179 ? -44.302 0.797 67.131 1.00 79.88 179 ASN A O 1
ATOM 1434 N N . CYS A 1 180 ? -42.697 1.885 66.005 1.00 75.81 180 CYS A N 1
ATOM 1435 C CA . CYS A 1 180 ? -42.412 2.864 67.056 1.00 75.81 180 CYS A CA 1
ATOM 1436 C C . CYS A 1 180 ? -43.634 3.748 67.363 1.00 75.81 180 CYS A C 1
ATOM 1438 O O . CYS A 1 180 ? -43.995 3.933 68.525 1.00 75.81 180 CYS A O 1
ATOM 1440 N N . LEU A 1 181 ? -44.325 4.236 66.326 1.00 81.19 181 LEU A N 1
ATOM 1441 C CA . LEU A 1 181 ? -45.555 5.018 66.490 1.00 81.19 181 LEU A CA 1
ATOM 1442 C C . LEU A 1 181 ? -46.664 4.211 67.183 1.00 81.19 181 LEU A C 1
ATOM 1444 O O . LEU A 1 181 ? -47.355 4.750 68.046 1.00 81.19 181 LEU A O 1
ATOM 1448 N N . ILE A 1 182 ? -46.811 2.926 66.843 1.00 76.88 182 ILE A N 1
ATOM 1449 C CA . ILE A 1 182 ? -47.790 2.028 67.474 1.00 76.88 182 ILE A CA 1
ATOM 1450 C C . ILE A 1 182 ? -47.471 1.826 68.961 1.00 76.88 182 ILE A C 1
ATOM 1452 O O . ILE A 1 182 ? -48.371 1.921 69.794 1.00 76.88 182 ILE A O 1
ATOM 1456 N N . VAL A 1 183 ? -46.203 1.579 69.305 1.00 78.88 183 VAL A N 1
ATOM 1457 C CA . VAL A 1 183 ? -45.773 1.386 70.700 1.00 78.88 183 VAL A CA 1
ATOM 1458 C C . VAL A 1 183 ? -46.033 2.643 71.530 1.00 78.88 183 VAL A C 1
ATOM 1460 O O . VAL A 1 183 ? -46.670 2.545 72.576 1.00 78.88 183 VAL A O 1
ATOM 1463 N N . ASN A 1 184 ? -45.642 3.819 71.032 1.00 75.56 184 ASN A N 1
ATOM 1464 C CA . ASN A 1 184 ? -45.857 5.086 71.737 1.00 75.56 184 ASN A CA 1
ATOM 1465 C C . ASN A 1 184 ? -47.348 5.375 71.976 1.00 75.56 184 ASN A C 1
ATOM 1467 O O . ASN A 1 184 ? -47.725 5.834 73.052 1.00 75.56 184 ASN A O 1
ATOM 1471 N N . ALA A 1 185 ? -48.209 5.096 70.992 1.00 73.56 185 ALA A N 1
ATOM 1472 C CA . ALA A 1 185 ? -49.653 5.260 71.153 1.00 73.56 185 ALA A CA 1
ATOM 1473 C C . ALA A 1 185 ? -50.219 4.311 72.223 1.00 73.56 185 ALA A C 1
ATOM 1475 O O . ALA A 1 185 ? -51.036 4.717 73.047 1.00 73.56 185 ALA A O 1
ATOM 1476 N N . CYS A 1 186 ? -49.751 3.060 72.245 1.00 74.25 186 CYS A N 1
ATOM 1477 C CA . CYS A 1 186 ? -50.172 2.073 73.234 1.00 74.25 186 CYS A CA 1
ATOM 1478 C C . CYS A 1 186 ? -49.722 2.462 74.654 1.00 74.25 186 CYS A C 1
ATOM 1480 O O . CYS A 1 186 ? -50.496 2.337 75.600 1.00 74.25 186 CYS A O 1
ATOM 1482 N N . GLU A 1 187 ? -48.504 2.984 74.803 1.00 76.69 187 GLU A N 1
ATOM 1483 C CA . GLU A 1 187 ? -47.963 3.453 76.083 1.00 76.69 187 GLU A CA 1
ATOM 1484 C C . GLU A 1 187 ? -48.742 4.661 76.633 1.00 76.69 187 GLU A C 1
ATOM 1486 O O . GLU A 1 187 ? -49.071 4.688 77.822 1.00 76.69 187 GLU A O 1
ATOM 1491 N N . GLN A 1 188 ? -49.135 5.608 75.769 1.00 74.19 188 GLN A N 1
ATOM 1492 C CA . GLN A 1 188 ? -50.014 6.728 76.138 1.00 74.19 188 GLN A CA 1
ATOM 1493 C C . GLN A 1 188 ? -51.418 6.274 76.575 1.00 74.19 188 GLN A C 1
ATOM 1495 O O . GLN A 1 188 ? -51.977 6.805 77.538 1.00 74.19 188 GLN A O 1
ATOM 1500 N N . CYS A 1 189 ? -52.002 5.274 75.906 1.00 74.75 189 CYS A N 1
ATOM 1501 C CA . CYS A 1 189 ? -53.279 4.695 76.335 1.00 74.75 189 CYS A CA 1
ATOM 1502 C C . CYS A 1 189 ? -53.174 4.059 77.728 1.00 74.75 189 CYS A C 1
ATOM 1504 O O . CYS A 1 189 ? -54.051 4.260 78.562 1.00 74.75 189 CYS A O 1
ATOM 1506 N N . VAL A 1 190 ? -52.085 3.337 78.005 1.00 70.69 190 VAL A N 1
ATOM 1507 C CA . VAL A 1 190 ? -51.870 2.711 79.317 1.00 70.69 190 VAL A CA 1
ATOM 1508 C C . VAL A 1 190 ? -51.706 3.764 80.414 1.00 70.69 190 VAL A C 1
ATOM 1510 O O . VAL A 1 190 ? -52.327 3.634 81.467 1.00 70.69 190 VAL A O 1
ATOM 1513 N N . THR A 1 191 ? -50.929 4.825 80.169 1.00 69.81 191 THR A N 1
ATOM 1514 C CA . THR A 1 191 ? -50.720 5.903 81.155 1.00 69.81 191 THR A CA 1
ATOM 1515 C C . THR A 1 191 ? -52.017 6.645 81.477 1.00 69.81 191 THR A C 1
ATOM 1517 O O . THR A 1 191 ? -52.353 6.805 82.652 1.00 69.81 191 THR A O 1
ATOM 1520 N N . THR A 1 192 ? -52.800 7.009 80.460 1.00 69.12 192 THR A N 1
ATOM 1521 C CA . THR A 1 192 ? -54.105 7.666 80.659 1.00 69.12 192 THR A CA 1
ATOM 1522 C C . THR A 1 192 ? -55.123 6.771 81.373 1.00 69.12 192 THR A C 1
ATOM 1524 O O . THR A 1 192 ? -55.872 7.254 82.222 1.00 69.12 192 THR A O 1
ATOM 1527 N N . GLU A 1 193 ? -55.133 5.461 81.105 1.00 69.25 193 GLU A N 1
ATOM 1528 C CA . GLU A 1 193 ? -56.003 4.516 81.817 1.00 69.25 193 GLU A CA 1
ATOM 1529 C C . GLU A 1 193 ? -55.622 4.379 83.302 1.00 69.25 193 GLU A C 1
ATOM 1531 O O . GLU A 1 193 ? -56.504 4.262 84.156 1.00 69.25 193 GLU A O 1
ATOM 1536 N N . SER A 1 194 ? -54.326 4.414 83.635 1.00 70.38 194 SER A N 1
ATOM 1537 C CA . SER A 1 194 ? -53.866 4.401 85.030 1.00 70.38 194 SER A CA 1
ATOM 1538 C C . SER A 1 194 ? -54.182 5.693 85.793 1.00 70.38 194 SER A C 1
ATOM 1540 O O . SER A 1 194 ? -54.568 5.617 86.958 1.00 70.38 194 SER A O 1
ATOM 1542 N N . GLU A 1 195 ? -54.096 6.862 85.153 1.00 70.69 195 GLU A N 1
ATOM 1543 C CA . GLU A 1 195 ? -54.480 8.143 85.769 1.00 70.69 195 GLU A CA 1
ATOM 1544 C C . GLU A 1 195 ? -55.988 8.224 86.051 1.00 70.69 195 GLU A C 1
ATOM 1546 O O . GLU A 1 195 ? -56.392 8.734 87.089 1.00 70.69 195 GLU A O 1
ATOM 1551 N N . LEU A 1 196 ? -56.827 7.654 85.179 1.00 66.19 196 LEU A N 1
ATOM 1552 C CA . LEU A 1 196 ? -58.288 7.601 85.346 1.00 66.19 196 LEU A CA 1
ATOM 1553 C C . LEU A 1 196 ? -58.770 6.671 86.474 1.00 66.19 196 LEU A C 1
ATOM 1555 O O . LEU A 1 196 ? -59.935 6.746 86.866 1.00 66.19 196 LEU A O 1
ATOM 1559 N N . LYS A 1 197 ? -57.915 5.766 86.964 1.00 61.81 197 LYS A N 1
ATOM 1560 C CA . LYS A 1 197 ? -58.238 4.800 88.033 1.00 61.81 197 LYS A CA 1
ATOM 1561 C C . LYS A 1 197 ? -57.792 5.250 89.431 1.00 61.81 197 LYS A C 1
ATOM 1563 O O . LYS A 1 197 ? -58.035 4.50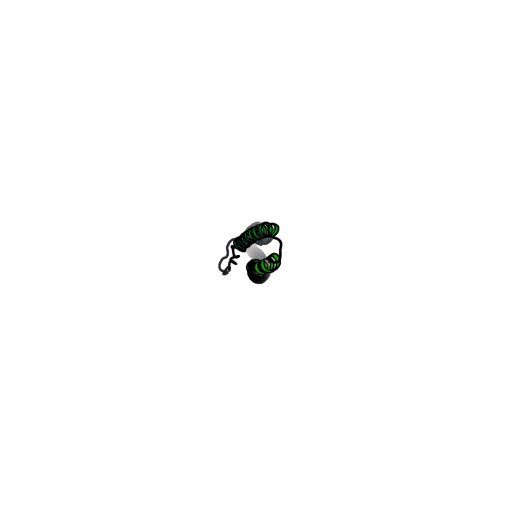5 90.382 1.00 61.81 197 LYS A O 1
ATOM 1568 N N . THR A 1 198 ? -57.152 6.414 89.555 1.00 50.06 198 THR A N 1
ATOM 1569 C CA . THR A 1 198 ? -56.684 6.990 90.830 1.00 50.06 198 THR A CA 1
ATOM 1570 C C . THR A 1 198 ? -57.605 8.121 91.269 1.00 50.06 198 THR A C 1
ATOM 1572 O O . THR A 1 198 ? -57.869 8.217 92.488 1.00 50.06 198 THR A O 1
#

Organism: Tanacetum cinerariifolium (NCBI:txid118510)

Sequence (198 aa):
QLSTDFNTRFVPQTESYVEQAKRSQYSVQPDEPTNSSTTIVEVPKELPKVNMVNSCLKKLKFHLASFDIVVKERTTATSITEGTWGFEHTKACFRDDIIPFVKNLKDLFTSFDQYLIDEVSEVQNIFKQMEMAMEQNCAAKSEFQSKIETVLKENDLLLKHALGVDIVNIVVNNCMNVNCLIVNACEQCVTTESELKT

Radius of gyration: 46.81 Å; chains: 1; bounding box: 91×22×148 Å

Foldseek 3Di:
DVVVVVVVPDDPVVVVVVVVVVVVVVVVDDDDDDDDPPPPLPLPPDDQPPVVVVVLVVVVVVLVVVLVVVVVVLVVVDVPDDDPVNVVSVVCCCVPPVVVSVVVVVVSVVVVVVSVVVNVVVVVVSVVVVVVVVVVVVVVVVVVVVVVVVVVVVVVVVVVVVVVVVVVVVVVVVVVVVVVVVVVVVVVVVVVVVVVVD

Secondary structure (DSSP, 8-state):
-HHHHHHHH---HHHHHHHHHHHHHHTTS----SSS-------------HHHHHHHHHHHHHHHHHHHHHHHHHHHHHTT--SSHHHHHHHHHIIIIIHHHHHHHHHHHHHHHHHHHHHHHHHHHHHHHHHHHHHHHHHHHHHHHHHHHHHHHHHHHHHHHHHHHHHHHHHHHHHHHHHHHHHHHHHHHHHHHHHTT-